Protein AF-A0A438MS25-F1 (afdb_monomer)

Mean predicted aligned error: 17.67 Å

Solvent-accessible surface area (backbone atoms only — not comparable to full-atom values): 11444 Å² total; per-residue (Å²): 138,84,83,83,81,81,79,81,79,78,78,78,74,76,81,73,52,75,63,57,57,32,47,54,51,19,57,70,23,56,41,84,92,21,56,39,96,62,55,22,66,62,30,55,76,69,74,46,88,30,16,41,34,76,92,82,34,80,43,31,18,64,31,46,62,70,71,50,81,54,79,54,67,78,54,72,64,58,56,49,50,51,51,50,51,51,50,52,51,50,54,53,50,52,52,52,53,52,49,52,56,50,52,53,49,55,50,52,55,50,52,55,51,49,53,54,49,52,53,51,50,52,54,48,50,54,52,50,52,53,50,52,54,51,51,43,55,74,69,46,67,64,82,72,60,64,97,81,67,83,79,78,70,78,62,89,80,70,73,77,85,76,74,79,76,77,78,80,82,68,67,68,74,78,71,66,83,70,90,87,82,83,86,131

Foldseek 3Di:
DDDDDDDDPDDPDPPDDPLVVLLVLLVVQPDPVQFQPDAFPVCVVVVHTWGDDPVRDQATSVCSNVVHDGPSRDDVVVVVVVVVVVVVVVVVVVVVVVVVVVVVVVVVVVVVVVVVVVVVVVVVVVVVVVVVVVVCVVVCVPVPDDPPDDPPDPDPPPPPPDDPPPPDPPCVVVPPPDDPDDDD

Sequence (184 aa):
MSAAVARYRKSSKSLKSQKERRDELAESISRPENIAMVACSECVAHGVVCYYDREQSVKCAECVRHQRSCDGTFSLEEFRKVGEQKKALQDKSRRKRKEIARLRRLLADAEEEDDKVQDSLSALEQRSNAMLHREMLALGVFDSLDASSPVALADPGFVCNGVVTTDSIDWGVVFDGNPESASG

Organism: Exophiala mesophila (NCBI:txid212818)

Radius of gyration: 45.86 Å; Cα contacts (8 Å, |Δi|>4): 93; chains: 1; bounding box: 125×85×93 Å

Secondary structure (DSSP, 8-state):
-----------------HHHHHHHHHHHH--GGGB-SS--HHHHHTT---B--TTT-SS-HHHHHHT--------HHHHHHHHHHHHHHHHHHHHHHHHHHHHHHHHHHHHHHHHHHHHHHHHHHHHHHHHHHHHHHHTTTTTT--TTS---PPPTT---TT--------THHHH---------

Structure (mmCIF, N/CA/C/O backbone):
data_AF-A0A438MS25-F1
#
_entry.id   AF-A0A438MS25-F1
#
loop_
_atom_site.group_PDB
_atom_site.id
_atom_site.type_symbol
_atom_site.label_atom_id
_atom_site.label_alt_id
_atom_site.label_comp_id
_atom_site.label_asym_id
_atom_site.label_entity_id
_atom_site.label_seq_id
_atom_site.pdbx_PDB_ins_code
_atom_site.Cartn_x
_atom_site.Cartn_y
_atom_site.Cartn_z
_atom_site.occupancy
_atom_site.B_iso_or_equiv
_atom_site.auth_seq_id
_atom_site.auth_comp_id
_atom_site.auth_asym_id
_atom_site.auth_atom_id
_atom_site.pdbx_PDB_model_num
ATOM 1 N N . MET A 1 1 ? -63.123 -46.050 39.401 1.00 42.91 1 MET A N 1
ATOM 2 C CA . MET A 1 1 ? -62.641 -44.897 38.612 1.00 42.91 1 MET A CA 1
ATOM 3 C C . MET A 1 1 ? -61.908 -43.955 39.560 1.00 42.91 1 MET A C 1
ATOM 5 O O . MET A 1 1 ? -62.552 -43.150 40.215 1.00 42.91 1 MET A O 1
ATOM 9 N N . SER A 1 2 ? -60.593 -44.125 39.717 1.00 42.09 2 SER A N 1
ATOM 10 C CA . SER A 1 2 ? -59.782 -43.313 40.638 1.00 42.09 2 SER A CA 1
ATOM 11 C C . SER A 1 2 ? -59.005 -42.269 39.848 1.00 42.09 2 SER A C 1
ATOM 13 O O . SER A 1 2 ? -58.148 -42.615 39.039 1.00 42.09 2 SER A O 1
ATOM 15 N N . ALA A 1 3 ? -59.329 -40.997 40.072 1.00 49.72 3 ALA A N 1
ATOM 16 C CA . ALA A 1 3 ? -58.623 -39.864 39.495 1.00 49.72 3 ALA A CA 1
ATOM 17 C C . ALA A 1 3 ? -57.309 -39.625 40.255 1.00 49.72 3 ALA A C 1
ATOM 19 O O . ALA A 1 3 ? -57.311 -39.349 41.456 1.00 49.72 3 ALA A O 1
ATOM 20 N N . ALA A 1 4 ? -56.182 -39.733 39.554 1.00 51.97 4 ALA A N 1
ATOM 21 C CA . ALA A 1 4 ? -54.872 -39.369 40.075 1.00 51.97 4 ALA A CA 1
ATOM 22 C C . ALA A 1 4 ? -54.697 -37.843 40.002 1.00 51.97 4 ALA A C 1
ATOM 24 O O . ALA A 1 4 ? -54.590 -37.264 38.923 1.00 51.97 4 ALA A O 1
ATOM 25 N N . VAL A 1 5 ? -54.668 -37.186 41.162 1.00 58.97 5 VAL A N 1
ATOM 26 C CA . VAL A 1 5 ? -54.381 -35.751 41.285 1.00 58.97 5 VAL A CA 1
ATOM 27 C C . VAL A 1 5 ? -52.866 -35.543 41.204 1.00 58.97 5 VAL A C 1
ATOM 29 O O . VAL A 1 5 ? -52.133 -35.814 42.158 1.00 58.97 5 VAL A O 1
ATOM 32 N N . ALA A 1 6 ? -52.389 -35.065 40.054 1.00 61.19 6 ALA A N 1
ATOM 33 C CA . ALA A 1 6 ? -50.994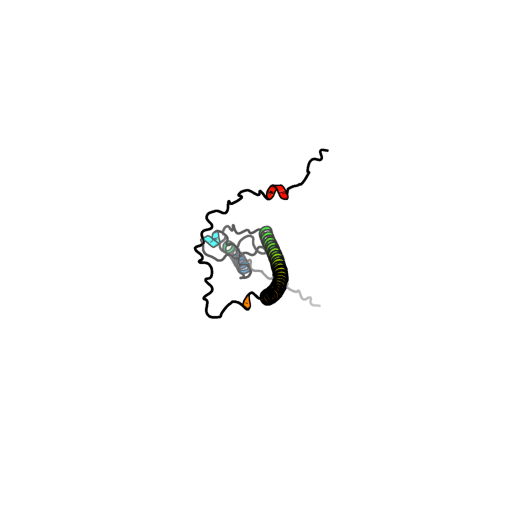 -34.695 39.842 1.00 61.19 6 ALA A CA 1
ATOM 34 C C . ALA A 1 6 ? -50.640 -33.440 40.661 1.00 61.19 6 ALA A C 1
ATOM 36 O O . ALA A 1 6 ? -51.111 -32.335 40.389 1.00 61.19 6 ALA A O 1
ATOM 37 N N . ARG A 1 7 ? -49.797 -33.602 41.687 1.00 59.97 7 ARG A N 1
ATOM 38 C CA . ARG A 1 7 ? -49.269 -32.488 42.487 1.00 59.97 7 ARG A CA 1
ATOM 39 C C . ARG A 1 7 ? -48.167 -31.773 41.705 1.00 59.97 7 ARG A C 1
ATOM 41 O O . ARG A 1 7 ? -47.066 -32.296 41.548 1.00 59.97 7 ARG A O 1
ATOM 48 N N . TYR A 1 8 ? -48.455 -30.557 41.253 1.00 57.88 8 TYR A N 1
ATOM 49 C CA . TYR A 1 8 ? -47.485 -29.669 40.617 1.00 57.88 8 TYR A CA 1
ATOM 50 C C . TYR A 1 8 ? -46.468 -29.172 41.663 1.00 57.88 8 TYR A C 1
ATOM 52 O O . TYR A 1 8 ? -46.780 -28.319 42.498 1.00 57.88 8 TYR A O 1
ATOM 60 N N . ARG A 1 9 ? -45.243 -29.719 41.658 1.00 56.59 9 ARG A N 1
ATOM 61 C CA . ARG A 1 9 ? -44.123 -29.211 42.472 1.00 56.59 9 ARG A CA 1
ATOM 62 C C . ARG A 1 9 ? -43.690 -27.852 41.915 1.00 56.59 9 ARG A C 1
ATOM 64 O O . ARG A 1 9 ? -42.977 -27.782 40.918 1.00 56.59 9 ARG A O 1
ATOM 71 N N . LYS A 1 10 ? -44.098 -26.762 42.573 1.00 56.88 10 LYS A N 1
ATOM 72 C CA . LYS A 1 10 ? -43.500 -25.435 42.360 1.00 56.88 10 LYS A CA 1
ATOM 73 C C . LYS A 1 10 ? -42.023 -25.505 42.756 1.00 56.88 10 LYS A C 1
ATOM 75 O O . LYS A 1 10 ? -41.698 -25.556 43.936 1.00 56.88 10 LYS A O 1
ATOM 80 N N . SER A 1 11 ? -41.144 -25.525 41.757 1.00 54.28 11 SER A N 1
ATOM 81 C CA . SER A 1 11 ? -39.702 -25.348 41.926 1.00 54.28 11 SER A CA 1
ATOM 82 C C . SER A 1 11 ? -39.441 -23.964 42.524 1.00 54.28 11 SER A C 1
ATOM 84 O O . SER A 1 11 ? -39.508 -22.956 41.819 1.00 54.28 11 SER A O 1
ATOM 86 N N . SER A 1 12 ? -39.159 -23.904 43.824 1.00 57.22 12 SER A N 1
ATOM 87 C CA . SER A 1 12 ? -38.705 -22.698 44.512 1.00 57.22 12 SER A CA 1
ATOM 88 C C . SER A 1 12 ? -37.305 -22.340 44.012 1.00 57.22 12 SER A C 1
ATOM 90 O O . SER A 1 12 ? -36.305 -22.851 44.514 1.00 57.22 12 SER A O 1
ATOM 92 N N . LYS A 1 13 ? -37.217 -21.489 42.985 1.00 63.78 13 LYS A N 1
ATOM 93 C CA . LYS A 1 13 ? -35.945 -20.857 42.626 1.00 63.78 13 LYS A CA 1
ATOM 94 C C . LYS A 1 13 ? -35.522 -20.003 43.822 1.00 63.78 13 LYS A C 1
ATOM 96 O O . LYS A 1 13 ? -36.203 -19.033 44.145 1.00 63.78 13 LYS A O 1
ATOM 101 N N . SER A 1 14 ? -34.445 -20.411 44.492 1.00 69.19 14 SER A N 1
ATOM 102 C CA . SER A 1 14 ? -33.772 -19.613 45.517 1.00 69.19 14 SER A CA 1
ATOM 103 C C . SER A 1 14 ? -33.535 -18.204 44.966 1.00 69.19 14 SER A C 1
ATOM 105 O O . SER A 1 14 ? -32.986 -18.049 43.870 1.00 69.19 14 SER A O 1
ATOM 107 N N . LEU A 1 15 ? -34.016 -17.184 45.678 1.00 80.88 15 LEU A N 1
ATOM 108 C CA . LEU A 1 15 ? -33.787 -15.790 45.316 1.00 80.88 15 LEU A CA 1
ATOM 109 C C . LEU A 1 15 ? -32.308 -15.485 45.559 1.00 80.88 15 LEU A C 1
ATOM 111 O O . LEU A 1 15 ? -31.909 -15.224 46.691 1.00 80.88 15 LEU A O 1
ATOM 115 N N . LYS A 1 16 ? -31.500 -15.539 44.494 1.00 85.62 16 LYS A N 1
ATOM 116 C CA . LYS A 1 16 ? -30.082 -15.166 44.548 1.00 85.62 16 LYS A CA 1
ATOM 117 C C . LYS A 1 16 ? -29.922 -13.776 45.156 1.00 85.62 16 LYS A C 1
ATOM 119 O O . LYS A 1 16 ? -30.659 -12.837 44.816 1.00 85.62 16 LYS A O 1
ATOM 124 N N . SER A 1 17 ? -28.920 -13.631 46.011 1.00 89.94 17 SER A N 1
ATOM 125 C CA . SER A 1 17 ? -28.554 -12.339 46.575 1.00 89.94 17 SER A CA 1
ATOM 126 C C . SER A 1 17 ? -28.133 -11.369 45.461 1.00 89.94 17 SER A C 1
ATOM 128 O O . SER A 1 17 ? -27.739 -11.751 44.356 1.00 89.94 17 SER A O 1
ATOM 130 N N . GLN A 1 18 ? -28.242 -10.064 45.711 1.00 89.38 18 GLN A N 1
ATOM 131 C CA . GLN A 1 18 ? -27.791 -9.054 44.745 1.00 89.38 18 GLN A CA 1
ATOM 132 C C . GLN A 1 18 ? -26.282 -9.153 44.466 1.00 89.38 18 GLN A C 1
ATOM 134 O O . GLN A 1 18 ? -25.847 -8.842 43.359 1.00 89.38 18 GLN A O 1
ATOM 139 N N . LYS A 1 19 ? -25.503 -9.605 45.457 1.00 90.94 19 LYS A N 1
ATOM 140 C CA . LYS A 1 19 ? -24.062 -9.827 45.333 1.00 90.94 19 LYS A CA 1
ATOM 141 C C . LYS A 1 19 ? -23.761 -10.966 44.356 1.00 90.94 19 LYS A C 1
ATOM 143 O O . LYS A 1 19 ? -23.054 -10.733 43.387 1.00 90.94 19 LYS A O 1
ATOM 148 N N . GLU A 1 20 ? -24.389 -12.128 44.538 1.00 91.25 20 GLU A N 1
ATOM 149 C CA . GLU A 1 20 ? -24.218 -13.282 43.637 1.00 91.25 20 GLU A CA 1
ATOM 150 C C . GLU A 1 20 ? -24.555 -12.932 42.185 1.00 91.25 20 GLU A C 1
ATOM 152 O O . GLU A 1 20 ? -23.804 -13.267 41.280 1.00 91.25 20 GLU A O 1
ATOM 157 N N . ARG A 1 21 ? -25.638 -12.179 41.949 1.00 89.50 21 ARG A N 1
ATOM 158 C CA . ARG A 1 21 ? -26.009 -11.748 40.588 1.00 89.50 21 ARG A CA 1
ATOM 159 C C . ARG A 1 21 ? -24.954 -10.863 39.919 1.00 89.50 21 ARG A C 1
ATOM 161 O O . ARG A 1 21 ? -24.810 -10.906 38.703 1.00 89.50 21 ARG A O 1
ATOM 168 N N . ARG A 1 22 ? -24.247 -10.036 40.690 1.00 90.69 22 ARG A N 1
ATOM 169 C CA . ARG A 1 22 ? -23.170 -9.175 40.176 1.00 90.69 22 ARG A CA 1
ATOM 170 C C . ARG A 1 22 ? -21.897 -9.951 39.914 1.00 90.69 22 ARG A C 1
ATOM 172 O O . ARG A 1 22 ? -21.249 -9.690 38.908 1.00 90.69 22 ARG A O 1
ATOM 179 N N . ASP A 1 23 ? -21.558 -10.867 40.810 1.00 92.00 23 ASP A N 1
ATOM 180 C CA . ASP A 1 23 ? -20.371 -11.700 40.660 1.00 92.00 23 ASP A CA 1
A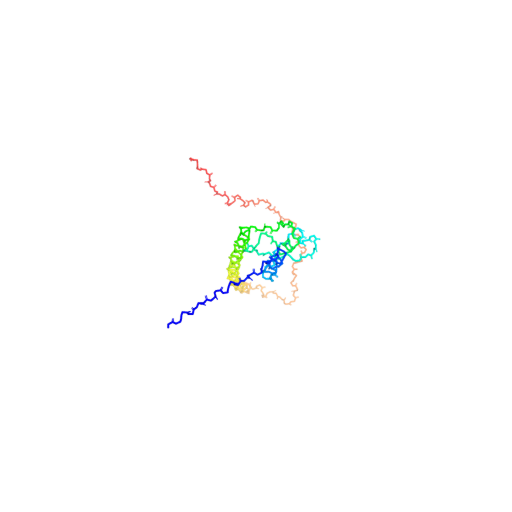TOM 181 C C . ASP A 1 23 ? -20.532 -12.605 39.427 1.00 92.00 23 ASP A C 1
ATOM 183 O O . ASP A 1 23 ? -19.641 -12.629 38.583 1.00 92.00 23 ASP A O 1
ATOM 187 N N . GLU A 1 24 ? -21.718 -13.199 39.233 1.00 92.50 24 GLU A N 1
ATOM 188 C CA . GLU A 1 24 ? -22.066 -13.961 38.022 1.00 92.50 24 GLU A CA 1
ATOM 189 C C . GLU A 1 24 ? -21.955 -13.117 36.744 1.00 92.50 24 GLU A C 1
ATOM 191 O O . GLU A 1 24 ? -21.378 -13.569 35.756 1.00 92.50 24 GLU A O 1
ATOM 196 N N . LEU A 1 25 ? -22.466 -11.879 36.759 1.00 90.62 25 LEU A N 1
ATOM 197 C CA . LEU A 1 25 ? -22.360 -10.963 35.619 1.00 90.62 25 LEU A CA 1
ATOM 198 C C . LEU A 1 25 ? -20.903 -10.566 35.335 1.00 90.62 25 LEU A C 1
ATOM 200 O O . LEU A 1 25 ? -20.474 -10.491 34.188 1.00 90.62 25 LEU A O 1
ATOM 204 N N . ALA A 1 26 ? -20.115 -10.287 36.368 1.00 91.56 26 ALA A N 1
ATOM 205 C CA . ALA A 1 26 ? -18.714 -9.945 36.177 1.00 91.56 26 ALA A CA 1
ATOM 206 C C . ALA A 1 26 ? -17.902 -11.132 35.648 1.00 91.56 26 ALA A C 1
ATOM 208 O O . ALA A 1 26 ? -16.999 -10.950 34.830 1.00 91.56 26 ALA A O 1
ATOM 209 N N . GLU A 1 27 ? -18.214 -12.344 36.099 1.00 92.50 27 GLU A N 1
ATOM 210 C CA . GLU A 1 27 ? -17.597 -13.576 35.618 1.00 92.50 27 GLU A CA 1
ATOM 211 C C . GLU A 1 27 ? -17.951 -13.846 34.151 1.00 92.50 27 GLU A C 1
ATOM 213 O O . GLU A 1 27 ? -17.060 -14.151 33.358 1.00 92.50 27 GLU A O 1
ATOM 218 N N . SER A 1 28 ? -19.204 -13.619 33.743 1.00 89.75 28 SER A N 1
ATOM 219 C CA . SER A 1 28 ? -19.608 -13.758 32.341 1.00 89.75 28 SER A CA 1
ATOM 220 C C . SER A 1 28 ? -18.963 -12.719 31.415 1.00 89.75 28 SER A C 1
ATOM 222 O O . SER A 1 28 ? -18.691 -13.042 30.257 1.00 89.75 28 SER A O 1
ATOM 224 N N . ILE A 1 29 ? -18.642 -11.523 31.927 1.00 88.06 29 ILE A N 1
ATOM 225 C CA . ILE A 1 29 ? -17.887 -10.492 31.195 1.00 88.06 29 ILE A CA 1
ATOM 226 C C . ILE A 1 29 ? -16.385 -10.821 31.133 1.00 88.06 29 ILE A C 1
ATOM 228 O O . ILE A 1 29 ? -15.750 -10.511 30.130 1.00 88.06 29 ILE A O 1
ATOM 232 N N . SER A 1 30 ? -15.802 -11.469 32.150 1.00 89.81 30 SER A N 1
ATOM 233 C CA . SER A 1 30 ? -14.340 -11.673 32.303 1.00 89.81 30 SER A CA 1
ATOM 234 C C . SER A 1 30 ? -13.721 -12.738 31.396 1.00 89.81 30 SER A C 1
ATOM 236 O O . SER A 1 30 ? -12.696 -13.337 31.720 1.00 89.81 30 SER A O 1
ATOM 238 N N . ARG A 1 31 ? -14.342 -12.998 30.249 1.00 87.19 31 ARG A N 1
ATOM 239 C CA . ARG A 1 31 ? -13.808 -13.921 29.254 1.00 87.19 31 ARG A CA 1
ATOM 240 C C . ARG A 1 31 ? -12.603 -13.283 28.550 1.00 87.19 31 ARG A C 1
ATOM 242 O O . ARG A 1 31 ? -12.636 -12.082 28.289 1.00 87.19 31 ARG A O 1
ATOM 249 N N . PRO A 1 32 ? -11.572 -14.059 28.172 1.00 82.19 32 PRO A N 1
ATOM 250 C CA . PRO A 1 32 ? -10.389 -13.536 27.476 1.00 82.19 32 PRO A CA 1
ATOM 251 C C . PRO A 1 32 ? -10.707 -12.797 26.168 1.00 82.19 32 PRO A C 1
ATOM 253 O O . PRO A 1 32 ? -9.991 -11.886 25.771 1.00 82.19 32 PRO A O 1
ATOM 256 N N . GLU A 1 33 ? -11.801 -13.170 25.507 1.00 81.12 33 GLU A N 1
ATOM 257 C CA . GLU A 1 33 ? -12.289 -12.546 24.271 1.00 81.12 33 GLU A CA 1
ATOM 258 C C . GLU A 1 33 ? -12.793 -11.108 24.486 1.00 81.12 33 GLU A C 1
ATOM 260 O O . GLU A 1 33 ? -12.803 -10.309 23.554 1.00 81.12 33 GLU A O 1
ATOM 265 N N . ASN A 1 34 ? -13.149 -10.765 25.727 1.00 79.69 34 ASN A N 1
ATOM 266 C CA . ASN A 1 34 ? -13.734 -9.486 26.119 1.00 79.69 34 ASN A CA 1
ATOM 267 C C . ASN A 1 34 ? -12.699 -8.525 26.726 1.00 79.69 34 ASN A C 1
ATOM 269 O O . ASN A 1 34 ? -13.070 -7.595 27.443 1.00 79.69 34 ASN A O 1
ATOM 273 N N . ILE A 1 35 ? -11.396 -8.740 26.515 1.00 81.12 35 ILE A N 1
ATOM 274 C CA . ILE A 1 35 ? -10.375 -7.792 26.985 1.00 81.12 35 ILE A CA 1
ATOM 275 C C . ILE A 1 35 ? -10.624 -6.437 26.315 1.00 81.12 35 ILE A C 1
ATOM 277 O O . ILE A 1 35 ? -10.644 -6.317 25.089 1.00 81.12 35 ILE A O 1
ATOM 281 N N . ALA A 1 36 ? -10.819 -5.400 27.128 1.00 79.06 36 ALA A N 1
ATOM 282 C CA . ALA A 1 36 ? -11.040 -4.056 26.630 1.00 79.06 36 ALA A CA 1
ATOM 283 C C . ALA A 1 36 ? -9.759 -3.530 25.968 1.00 79.06 36 ALA A C 1
ATOM 285 O O . ALA A 1 36 ? -8.674 -3.612 26.540 1.00 79.06 36 ALA A O 1
ATOM 286 N N . MET A 1 37 ? -9.890 -2.930 24.780 1.00 71.56 37 MET A N 1
ATOM 287 C CA . MET A 1 37 ? -8.753 -2.303 24.088 1.00 71.56 37 MET A CA 1
ATOM 288 C C . MET A 1 37 ? -8.159 -1.125 24.873 1.00 71.56 37 MET A C 1
ATOM 290 O O . MET A 1 37 ? -6.982 -0.815 24.718 1.00 71.56 37 MET A O 1
ATOM 294 N N . VAL A 1 38 ? -8.978 -0.464 25.697 1.00 79.38 38 VAL A N 1
ATOM 295 C CA . VAL A 1 38 ? -8.576 0.615 26.602 1.00 79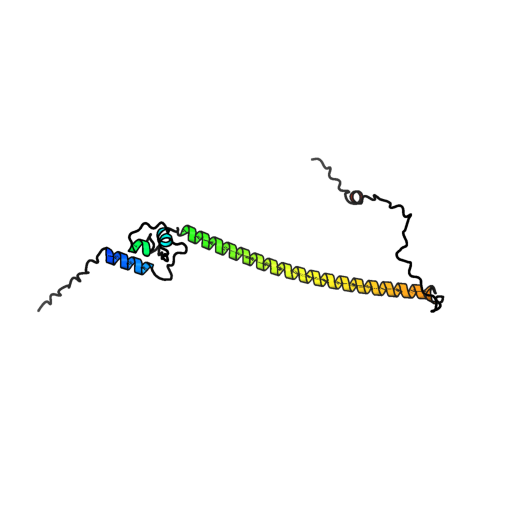.38 38 VAL A CA 1
ATOM 296 C C . VAL A 1 38 ? -9.204 0.339 27.962 1.00 79.38 38 VAL A C 1
ATOM 298 O O . VAL A 1 38 ? -10.413 0.119 28.067 1.00 79.38 38 VAL A O 1
ATOM 301 N N . ALA A 1 39 ? -8.379 0.319 29.005 1.00 85.31 39 ALA A N 1
ATOM 302 C CA . ALA A 1 39 ? -8.860 0.151 30.366 1.00 85.31 39 ALA A CA 1
ATOM 303 C C . ALA A 1 39 ? -9.567 1.425 30.851 1.00 85.31 39 ALA A C 1
ATOM 305 O O . ALA A 1 39 ? -9.140 2.534 30.539 1.00 85.31 39 ALA A O 1
ATOM 306 N N . CYS A 1 40 ? -10.649 1.265 31.617 1.00 90.69 40 CYS A N 1
ATOM 307 C CA . CYS A 1 40 ? -11.294 2.398 32.277 1.00 90.69 40 CYS A CA 1
ATOM 308 C C . CYS A 1 40 ? -10.345 3.011 33.321 1.00 90.69 40 CYS A C 1
ATOM 310 O O . CYS A 1 40 ? -9.459 2.313 33.827 1.00 90.69 40 CYS A O 1
ATOM 312 N N . SER A 1 41 ? -10.538 4.283 33.673 1.00 92.44 41 SER A N 1
ATOM 313 C CA . SER A 1 41 ? -9.633 5.012 34.574 1.00 92.44 41 SER A CA 1
ATOM 314 C C . SER A 1 41 ? -9.452 4.298 35.914 1.00 92.44 41 SER A C 1
ATOM 316 O O . SER A 1 41 ? -8.343 4.215 36.435 1.00 92.44 41 SER A O 1
ATOM 318 N N . GLU A 1 42 ? -10.520 3.688 36.432 1.00 93.88 42 GLU A N 1
ATOM 319 C CA . GLU A 1 42 ? -10.470 2.886 37.657 1.00 93.88 42 GLU A CA 1
ATOM 320 C C . GLU A 1 42 ? -9.597 1.636 37.513 1.00 93.88 42 GLU A C 1
ATOM 322 O O . GLU A 1 42 ? -8.792 1.343 38.396 1.00 93.88 42 GLU A O 1
ATOM 327 N N . CYS A 1 43 ? -9.721 0.900 36.406 1.00 92.81 43 CYS A N 1
ATOM 328 C CA . CYS A 1 43 ? -8.897 -0.286 36.169 1.00 92.81 43 CYS A CA 1
ATOM 329 C C . CYS A 1 43 ? -7.423 0.089 35.984 1.00 92.81 43 CYS A C 1
ATOM 331 O O . CYS A 1 43 ? -6.549 -0.592 36.518 1.00 92.81 43 CYS A O 1
ATOM 333 N N . VAL A 1 44 ? -7.148 1.203 35.296 1.00 93.25 44 VAL A N 1
ATOM 334 C CA . VAL A 1 44 ? -5.788 1.742 35.146 1.00 93.25 44 VAL A CA 1
ATOM 335 C C . VAL A 1 44 ? -5.200 2.112 36.506 1.00 93.25 44 VAL A C 1
ATOM 337 O O . VAL A 1 44 ? -4.094 1.683 36.823 1.00 93.25 44 VAL A O 1
ATOM 340 N N . ALA A 1 45 ? -5.948 2.846 37.335 1.00 94.06 45 ALA A N 1
ATOM 341 C CA . ALA A 1 45 ? -5.492 3.290 38.653 1.00 94.06 45 ALA A CA 1
ATOM 342 C C . ALA A 1 45 ? -5.140 2.124 39.593 1.00 94.06 45 ALA A C 1
ATOM 344 O O . ALA A 1 45 ? -4.254 2.253 40.434 1.00 94.06 45 ALA A O 1
ATOM 345 N N . HIS A 1 46 ? -5.811 0.982 39.436 1.00 93.31 46 HIS A N 1
ATOM 346 C CA . HIS A 1 46 ? -5.588 -0.211 40.254 1.00 93.31 46 HIS A CA 1
ATOM 347 C C . HIS A 1 46 ? -4.665 -1.243 39.589 1.00 93.31 46 HIS A C 1
ATOM 349 O O . HIS A 1 46 ? -4.412 -2.292 40.175 1.00 93.31 46 HIS A O 1
ATOM 355 N N . GLY A 1 47 ? -4.160 -0.964 38.381 1.00 92.31 47 GLY A N 1
ATOM 356 C CA . GLY A 1 47 ? -3.263 -1.863 37.653 1.00 92.31 47 GLY A CA 1
ATOM 357 C C . GLY A 1 47 ? -3.906 -3.194 37.249 1.00 92.31 47 GLY A C 1
ATOM 358 O O . GLY A 1 47 ? -3.213 -4.205 37.160 1.00 92.31 47 GLY A O 1
ATOM 359 N N . VAL A 1 48 ? -5.223 -3.216 37.029 1.00 92.44 48 VAL A N 1
ATOM 360 C CA . VAL A 1 48 ? -5.985 -4.431 36.698 1.00 92.44 48 VAL A CA 1
ATOM 361 C C . VAL A 1 48 ? -6.418 -4.443 35.235 1.00 92.44 48 VAL A C 1
ATOM 363 O O . VAL A 1 48 ? -6.703 -3.407 34.631 1.00 92.44 48 VAL A O 1
ATOM 366 N N . VAL A 1 49 ? -6.487 -5.641 34.650 1.00 89.25 49 VAL A N 1
ATOM 367 C CA . VAL A 1 49 ? -6.942 -5.824 33.266 1.00 89.25 49 VAL A CA 1
ATOM 368 C C . VAL A 1 49 ? -8.446 -5.575 33.188 1.00 89.25 49 VAL A C 1
ATOM 370 O O . VAL A 1 49 ? -9.239 -6.196 33.895 1.00 89.25 49 VAL A O 1
ATOM 373 N N . CYS A 1 50 ? -8.840 -4.665 32.304 1.00 90.81 50 CYS A N 1
ATOM 374 C CA . CYS A 1 50 ? -10.233 -4.301 32.097 1.00 90.81 50 CYS A CA 1
ATOM 375 C C . CYS A 1 50 ? -10.882 -5.263 31.091 1.00 90.81 50 CYS A C 1
ATOM 377 O O . CYS A 1 50 ? -10.442 -5.342 29.946 1.00 90.81 50 CYS A O 1
ATOM 379 N N . TYR A 1 51 ? -11.943 -5.959 31.500 1.00 89.88 51 TYR A N 1
ATOM 380 C CA . TYR A 1 51 ? -12.773 -6.779 30.609 1.00 89.88 51 TYR A CA 1
ATOM 381 C C . TYR A 1 51 ? -14.114 -6.094 30.381 1.00 89.88 51 TYR A C 1
ATOM 383 O O . TYR A 1 51 ? -14.776 -5.714 31.348 1.00 89.88 51 TYR A O 1
ATOM 391 N N . TYR A 1 52 ? -14.532 -5.938 29.131 1.00 87.06 52 TYR A N 1
ATOM 392 C CA . TYR A 1 52 ? -15.750 -5.231 28.764 1.00 87.06 52 TYR A CA 1
ATOM 393 C C . TYR A 1 52 ? -16.559 -6.014 27.732 1.00 87.06 52 TYR A C 1
ATOM 395 O O . TYR A 1 52 ? -16.065 -6.330 26.654 1.00 87.06 52 TYR A O 1
ATOM 403 N N . ASP A 1 53 ? -17.822 -6.273 28.065 1.00 83.25 53 ASP A N 1
ATOM 404 C CA . ASP A 1 53 ? -18.807 -6.886 27.180 1.00 83.25 53 ASP A CA 1
ATOM 405 C C . ASP A 1 53 ? -20.070 -6.023 27.183 1.00 83.25 53 ASP A C 1
ATOM 407 O O . ASP A 1 53 ? -20.798 -5.943 28.178 1.00 83.25 53 ASP A O 1
ATOM 411 N N . ARG A 1 54 ? -20.310 -5.363 26.049 1.00 74.25 54 ARG A N 1
ATOM 412 C CA . ARG A 1 54 ? -21.413 -4.419 25.868 1.00 74.25 54 ARG A CA 1
ATOM 413 C C . ARG A 1 54 ? -22.776 -5.104 25.787 1.00 74.25 54 ARG A C 1
ATOM 415 O O . ARG A 1 54 ? -23.779 -4.454 26.075 1.00 74.25 54 ARG A O 1
ATOM 422 N N . GLU A 1 55 ? -22.833 -6.373 25.387 1.00 81.06 55 GLU A N 1
ATOM 423 C CA . GLU A 1 55 ? -24.101 -7.109 25.327 1.00 81.06 55 GLU A CA 1
ATOM 424 C C . GLU A 1 55 ? -24.636 -7.379 26.735 1.00 81.06 55 GLU A C 1
ATOM 426 O O . GLU A 1 55 ? -25.847 -7.409 26.954 1.00 81.06 55 GLU A O 1
ATOM 431 N N . GLN A 1 56 ? -23.725 -7.513 27.702 1.00 80.94 56 GLN A N 1
ATOM 432 C CA . GLN A 1 56 ? -24.052 -7.869 29.077 1.00 80.94 56 GLN A CA 1
ATOM 433 C C . GLN A 1 56 ? -24.070 -6.669 30.032 1.00 80.94 56 GLN A C 1
ATOM 435 O O . GLN A 1 56 ? -24.828 -6.676 31.004 1.00 80.94 56 GLN A O 1
ATOM 440 N N . SER A 1 57 ? -23.241 -5.641 29.807 1.00 84.00 57 SER A N 1
ATOM 441 C CA . SER A 1 57 ? -23.089 -4.533 30.756 1.00 84.00 57 SER A CA 1
ATOM 442 C C . SER A 1 57 ? -22.545 -3.248 30.125 1.00 84.00 57 SER A C 1
ATOM 444 O O . SER A 1 57 ? -21.729 -3.246 29.211 1.00 84.00 57 SER A O 1
ATOM 446 N N . VAL A 1 58 ? -22.945 -2.108 30.693 1.00 84.69 58 VAL A N 1
ATOM 447 C CA . VAL A 1 58 ? -22.376 -0.785 30.366 1.00 84.69 58 VAL A CA 1
ATOM 448 C C . VAL A 1 58 ? -21.066 -0.522 31.128 1.00 84.69 58 VAL A C 1
ATOM 450 O O . VAL A 1 58 ? -20.347 0.423 30.823 1.00 84.69 58 VAL A O 1
ATOM 453 N N . LYS A 1 59 ? -20.740 -1.364 32.115 1.00 89.88 59 LYS A N 1
ATOM 454 C CA . LYS A 1 59 ? -19.527 -1.304 32.943 1.00 89.88 59 LYS A CA 1
ATOM 455 C C . LYS A 1 59 ? -18.634 -2.517 32.688 1.00 89.88 59 LYS A C 1
ATOM 457 O O . LYS A 1 59 ? -19.148 -3.608 32.448 1.00 89.88 59 LYS A O 1
ATOM 462 N N . CYS A 1 60 ? -17.321 -2.348 32.824 1.00 91.44 60 CYS A N 1
ATOM 463 C CA . CYS A 1 60 ? -16.378 -3.464 32.786 1.00 91.44 60 CYS A CA 1
ATOM 464 C C . CYS A 1 60 ? -16.587 -4.431 33.965 1.00 91.44 60 CYS A C 1
ATOM 466 O O . CYS A 1 60 ? -17.137 -4.042 35.000 1.00 91.44 60 CYS A O 1
ATOM 468 N N . ALA A 1 61 ? -16.128 -5.677 33.821 1.00 92.12 61 ALA A N 1
ATOM 469 C CA . ALA A 1 61 ? -16.286 -6.727 34.828 1.00 92.12 61 ALA A CA 1
ATOM 470 C C . ALA A 1 61 ? -15.840 -6.273 36.223 1.00 92.12 61 ALA A C 1
ATOM 472 O O . ALA A 1 61 ? -16.555 -6.464 37.204 1.00 92.12 61 ALA A O 1
ATOM 473 N N . GLU A 1 62 ? -14.688 -5.611 36.306 1.00 93.88 62 GLU A N 1
ATOM 474 C CA . GLU A 1 62 ? -14.108 -5.192 37.577 1.00 93.88 62 GLU A CA 1
ATOM 475 C C . GLU A 1 62 ? -14.933 -4.095 38.260 1.00 93.88 62 GLU A C 1
ATOM 477 O O . GLU A 1 62 ? -15.274 -4.191 39.443 1.00 93.88 62 GLU A O 1
ATOM 482 N N . CYS A 1 63 ? -15.369 -3.088 37.501 1.00 93.25 63 CYS A N 1
ATOM 483 C CA . CYS A 1 63 ? -16.262 -2.061 38.028 1.00 93.25 63 CYS A CA 1
ATOM 484 C C . CYS A 1 63 ? -17.634 -2.633 38.429 1.00 93.25 63 CYS A C 1
ATOM 486 O O . CYS A 1 63 ? -18.253 -2.103 39.355 1.00 93.25 63 CYS A O 1
ATOM 488 N N . VAL A 1 64 ? -18.110 -3.709 37.782 1.00 92.38 64 VAL A N 1
ATOM 489 C CA . VAL A 1 64 ? -19.327 -4.435 38.195 1.00 92.38 64 VAL A CA 1
ATOM 490 C C . VAL A 1 64 ? -19.118 -5.143 39.538 1.00 92.38 64 VAL A C 1
ATOM 492 O O . VAL A 1 64 ? -19.943 -4.949 40.436 1.00 92.38 64 VAL A O 1
ATOM 495 N N . ARG A 1 65 ? -18.016 -5.891 39.721 1.00 92.88 65 ARG A N 1
ATOM 496 C CA . ARG A 1 65 ? -17.705 -6.581 40.996 1.00 92.88 65 ARG A CA 1
ATOM 497 C C . ARG A 1 65 ? -17.649 -5.608 42.163 1.00 92.88 65 ARG A C 1
ATOM 499 O O . ARG A 1 65 ? -18.284 -5.815 43.199 1.00 92.88 65 ARG A O 1
ATOM 506 N N . HIS A 1 66 ? -16.916 -4.516 41.969 1.00 93.06 66 HIS A N 1
ATOM 507 C CA . HIS A 1 66 ? -16.594 -3.569 43.031 1.00 93.06 66 HIS A CA 1
ATOM 508 C C . HIS A 1 66 ? -17.580 -2.405 43.152 1.00 93.06 66 HIS A C 1
ATOM 510 O O . HIS A 1 66 ? -17.385 -1.541 44.001 1.00 93.06 66 HIS A O 1
ATOM 516 N N . GLN A 1 67 ? -18.650 -2.388 42.347 1.00 91.44 67 GLN A N 1
ATOM 517 C CA . GLN A 1 67 ? -19.666 -1.326 42.329 1.00 91.44 67 GLN A CA 1
ATOM 518 C C . GLN A 1 67 ? -19.100 0.080 42.086 1.00 91.44 67 GLN A C 1
ATOM 520 O O . GLN A 1 67 ? -19.586 1.063 42.642 1.00 91.44 67 GLN A O 1
ATOM 525 N N . ARG A 1 68 ? -18.088 0.194 41.230 1.00 91.19 68 ARG A N 1
ATOM 526 C CA . ARG A 1 68 ? -17.448 1.480 40.932 1.00 91.19 68 ARG A CA 1
ATOM 527 C C . ARG A 1 68 ? -18.115 2.181 39.752 1.00 91.19 68 ARG A C 1
ATOM 529 O O . ARG A 1 68 ? -18.917 1.591 39.007 1.00 91.19 68 ARG A O 1
ATOM 536 N N . SER A 1 69 ? -17.803 3.462 39.581 1.00 90.06 69 SER A N 1
ATOM 537 C CA . SER A 1 69 ? -18.000 4.146 38.305 1.00 90.06 69 SER A CA 1
ATOM 538 C C . SER A 1 69 ? -17.113 3.497 37.243 1.00 90.06 69 SER A C 1
ATOM 540 O O . SER A 1 69 ? -16.028 3.002 37.534 1.00 90.06 69 SER A O 1
ATOM 542 N N . CYS A 1 70 ? -17.608 3.438 36.013 1.00 90.94 70 CYS A N 1
ATOM 543 C CA . CYS A 1 70 ? -16.847 2.951 34.873 1.00 90.94 70 CYS A CA 1
ATOM 544 C C . CYS A 1 70 ? -17.019 3.973 33.761 1.00 90.94 70 CYS A C 1
ATOM 546 O O . CYS A 1 70 ? -18.115 4.115 33.227 1.00 90.94 70 CYS A O 1
ATOM 548 N N . ASP A 1 71 ? -15.947 4.684 33.451 1.00 88.50 71 ASP A N 1
ATOM 549 C CA . ASP A 1 71 ? -15.837 5.638 32.347 1.00 88.50 71 ASP A CA 1
ATOM 550 C C . ASP A 1 71 ? -15.446 4.960 31.023 1.00 88.50 71 ASP A C 1
ATOM 552 O O . ASP A 1 71 ? -15.413 5.598 29.978 1.00 88.50 71 ASP A O 1
ATOM 556 N N . GLY A 1 72 ? -15.193 3.647 31.048 1.00 70.81 72 GLY A N 1
ATOM 557 C CA . GLY A 1 72 ? -14.826 2.831 29.887 1.00 70.81 72 GLY A CA 1
ATOM 558 C C . GLY A 1 72 ? -15.962 2.582 28.889 1.00 70.81 72 GLY A C 1
ATOM 559 O O . GLY A 1 72 ? -16.131 1.454 28.432 1.00 70.81 72 GLY A O 1
ATOM 560 N N . THR A 1 73 ? -16.772 3.588 28.564 1.00 64.38 73 THR A N 1
ATOM 561 C CA . THR A 1 73 ? -17.786 3.479 27.514 1.00 64.38 73 THR A CA 1
ATOM 562 C C . THR A 1 73 ? -17.152 3.796 26.168 1.00 64.38 73 THR A C 1
ATOM 564 O O . THR A 1 73 ? -17.050 4.958 25.788 1.00 64.38 73 THR A O 1
ATOM 567 N N . PHE A 1 74 ? -16.746 2.767 25.428 1.00 66.75 74 PHE A N 1
ATOM 568 C CA . PHE A 1 74 ? -16.452 2.927 24.006 1.00 66.75 74 PHE A CA 1
ATOM 569 C C . PHE A 1 74 ? -17.755 2.826 23.212 1.00 66.75 74 PHE A C 1
ATOM 571 O O . PHE A 1 74 ? -18.540 1.878 23.371 1.00 66.75 74 PHE A O 1
ATOM 578 N N . SER A 1 75 ? -18.018 3.799 22.343 1.00 64.31 75 SER A N 1
ATOM 579 C CA . SER A 1 75 ? -19.164 3.695 21.449 1.00 64.31 75 SER A CA 1
ATOM 580 C C . SER A 1 75 ? -18.869 2.657 20.352 1.00 64.31 75 SER A C 1
ATOM 582 O O . SER A 1 75 ? -17.766 2.578 19.811 1.00 64.31 75 SER A O 1
ATOM 584 N N . LEU A 1 76 ? -19.862 1.836 19.985 1.00 68.69 76 LEU A N 1
ATOM 585 C CA . LEU A 1 76 ? -19.762 0.921 18.837 1.00 68.69 76 LEU A CA 1
ATOM 586 C C . LEU A 1 76 ? -19.455 1.687 17.545 1.00 68.69 76 LEU A C 1
ATOM 588 O O . LEU A 1 76 ? -18.860 1.137 16.623 1.00 68.69 76 LEU A O 1
ATOM 592 N N . GLU A 1 77 ? -19.856 2.954 17.483 1.00 72.62 77 GLU A N 1
ATOM 593 C CA . GLU A 1 77 ? -19.573 3.848 16.369 1.00 72.62 77 GLU A CA 1
ATOM 594 C C . GLU A 1 77 ? -18.081 4.160 16.248 1.00 72.62 77 GLU A C 1
ATOM 596 O O . GLU A 1 77 ? -17.549 4.102 15.144 1.00 72.62 77 GLU A O 1
ATOM 601 N N . GLU A 1 78 ? -17.377 4.423 17.351 1.00 70.56 78 GLU A N 1
ATOM 602 C CA . GLU A 1 78 ? -15.922 4.623 17.329 1.00 70.56 78 GLU A CA 1
ATOM 603 C C . GLU A 1 78 ? -15.186 3.351 16.909 1.00 70.56 78 GLU A C 1
ATOM 605 O O . GLU A 1 78 ? -14.278 3.415 16.082 1.00 70.56 78 GLU A O 1
ATOM 610 N N . PHE A 1 79 ? -15.617 2.181 17.390 1.00 76.62 79 PHE A N 1
ATOM 611 C CA . PHE A 1 79 ? -15.027 0.910 16.961 1.00 76.62 79 PHE A CA 1
ATOM 612 C C . PHE A 1 79 ? -15.231 0.660 15.460 1.00 76.62 79 PHE A C 1
ATOM 614 O O . PHE A 1 79 ? -14.294 0.283 14.752 1.00 76.62 79 PHE A O 1
ATOM 621 N N . ARG A 1 80 ? -16.441 0.926 14.947 1.00 79.38 80 ARG A N 1
ATOM 622 C CA . ARG A 1 80 ? -16.738 0.848 13.508 1.00 79.38 80 ARG A CA 1
ATOM 623 C C . ARG A 1 80 ? -15.873 1.818 12.708 1.00 79.38 80 ARG A C 1
ATOM 625 O O . ARG A 1 80 ? -15.251 1.385 11.742 1.00 79.38 80 ARG A O 1
ATOM 632 N N . LYS A 1 81 ? -15.746 3.075 13.149 1.00 79.50 81 LYS A N 1
ATOM 633 C CA . LYS A 1 81 ? -14.882 4.083 12.510 1.00 79.50 81 LYS A CA 1
ATOM 634 C C . LYS A 1 81 ? -13.424 3.628 12.453 1.00 79.50 81 LYS A C 1
ATOM 636 O O . LYS A 1 81 ? -12.799 3.742 11.403 1.00 79.50 81 LYS A O 1
ATOM 641 N N . VAL A 1 82 ? -12.884 3.060 13.534 1.00 80.75 82 VAL A N 1
ATOM 642 C CA . VAL A 1 82 ? -11.512 2.518 13.548 1.00 80.75 82 VAL A CA 1
ATOM 643 C C . VAL A 1 82 ? -11.375 1.333 12.584 1.00 80.75 82 VAL A C 1
ATOM 645 O O . VAL A 1 82 ? -10.394 1.248 11.842 1.00 80.75 82 VAL A O 1
ATOM 648 N N . GLY A 1 83 ? -12.368 0.440 12.532 1.00 85.62 83 GLY A N 1
ATOM 649 C CA . GLY A 1 83 ? -12.407 -0.666 11.572 1.00 85.62 83 GLY A CA 1
ATOM 650 C C . GLY A 1 83 ? -12.427 -0.195 10.112 1.00 85.62 83 GLY A C 1
ATOM 651 O O . GLY A 1 83 ? -11.668 -0.701 9.281 1.00 85.62 83 GLY A O 1
ATOM 652 N N . GLU A 1 84 ? -13.240 0.815 9.805 1.00 93.56 84 GLU A N 1
ATOM 653 C CA . GLU A 1 84 ? -13.325 1.443 8.483 1.00 93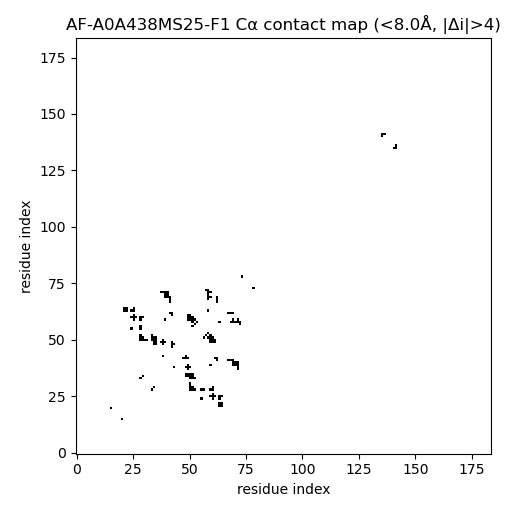.56 84 GLU A CA 1
ATOM 654 C C . GLU A 1 84 ? -12.020 2.146 8.100 1.00 93.56 84 GLU A C 1
ATOM 656 O O . GLU A 1 84 ? -11.510 1.934 6.998 1.00 93.56 84 GLU A O 1
ATOM 661 N N . GLN A 1 85 ? -11.422 2.910 9.020 1.00 89.9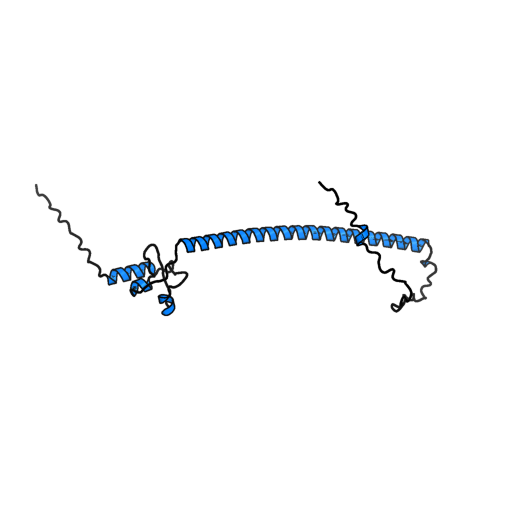4 85 GLN A N 1
ATOM 662 C CA . GLN A 1 85 ? -10.121 3.552 8.818 1.00 89.94 85 GLN A CA 1
ATOM 663 C C . GLN A 1 85 ? -9.022 2.521 8.543 1.00 89.94 85 GLN A C 1
ATOM 665 O O . GLN A 1 85 ? -8.248 2.678 7.596 1.00 89.94 85 GLN A O 1
ATOM 670 N N . LYS A 1 86 ? -8.978 1.428 9.317 1.00 91.31 86 LYS A N 1
ATOM 671 C CA . LYS A 1 86 ? -8.032 0.326 9.100 1.00 91.31 86 LYS A CA 1
ATOM 672 C C . LYS A 1 86 ? -8.203 -0.283 7.710 1.00 91.31 86 LYS A C 1
ATOM 674 O O . LYS A 1 86 ? -7.211 -0.456 7.000 1.00 91.31 86 LYS A O 1
ATOM 679 N N . LYS A 1 87 ? -9.441 -0.574 7.299 1.00 96.00 87 LYS A N 1
ATOM 680 C CA . LYS A 1 87 ? -9.743 -1.122 5.969 1.00 96.00 87 LYS A CA 1
ATOM 681 C C . LYS A 1 87 ? -9.321 -0.159 4.855 1.00 96.00 87 LYS A C 1
ATOM 683 O O . LYS A 1 87 ? -8.625 -0.566 3.928 1.00 96.00 87 LYS A O 1
ATOM 688 N N . ALA A 1 88 ? -9.650 1.126 4.983 1.00 96.44 88 ALA A N 1
ATOM 689 C CA . ALA A 1 88 ? -9.268 2.154 4.018 1.00 96.44 88 ALA A CA 1
ATOM 690 C C . ALA A 1 88 ? -7.740 2.275 3.873 1.00 96.44 88 ALA A C 1
ATOM 692 O O . ALA A 1 88 ? -7.217 2.363 2.758 1.00 96.44 88 ALA A O 1
ATOM 693 N N . LEU A 1 89 ? -7.002 2.225 4.987 1.00 94.94 89 LEU A N 1
ATOM 694 C CA . LEU A 1 89 ? -5.538 2.237 4.977 1.00 94.94 89 LEU A CA 1
ATOM 695 C C . LEU A 1 89 ? -4.949 0.967 4.349 1.00 94.94 89 LEU A C 1
ATOM 697 O O . LEU A 1 89 ? -3.987 1.059 3.583 1.00 94.94 89 LEU A O 1
ATOM 701 N N . GLN A 1 90 ? -5.531 -0.205 4.612 1.00 97.19 90 GLN A N 1
ATOM 702 C CA . GLN A 1 90 ? -5.122 -1.457 3.968 1.00 97.19 90 GLN A CA 1
ATOM 703 C C . GLN A 1 90 ? -5.328 -1.408 2.449 1.00 97.19 90 GLN A C 1
ATOM 705 O O . GLN A 1 90 ? -4.413 -1.753 1.695 1.00 97.19 90 GLN A O 1
ATOM 710 N N . ASP A 1 91 ? -6.472 -0.908 1.986 1.00 98.19 91 ASP A N 1
ATOM 711 C CA . ASP A 1 91 ? -6.751 -0.746 0.558 1.00 98.19 91 ASP A CA 1
ATOM 712 C C . ASP A 1 91 ? -5.795 0.258 -0.097 1.00 98.19 91 ASP A C 1
ATOM 714 O O . ASP A 1 91 ? -5.249 -0.010 -1.174 1.00 98.19 91 ASP A O 1
ATOM 718 N N . LYS A 1 92 ? -5.517 1.387 0.569 1.00 97.44 92 LYS A N 1
ATOM 719 C CA . LYS A 1 92 ? -4.527 2.377 0.115 1.00 97.44 92 LYS A CA 1
ATOM 720 C C . LYS A 1 92 ? -3.132 1.757 0.004 1.00 97.44 92 LYS A C 1
ATOM 722 O O . LYS A 1 92 ? -2.465 1.942 -1.015 1.00 97.44 92 LYS A O 1
ATOM 727 N N . SER A 1 93 ? -2.716 0.977 1.003 1.00 97.19 93 SER A N 1
ATOM 728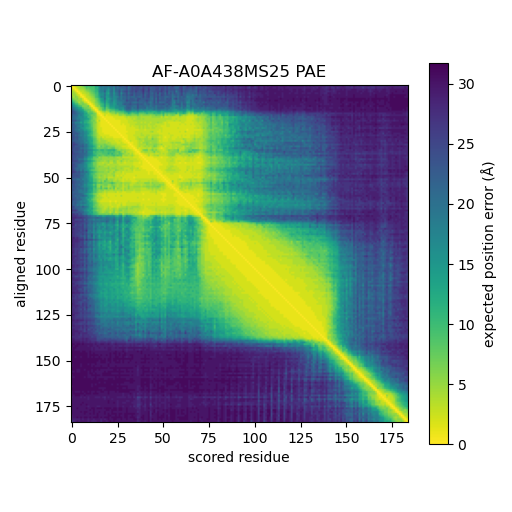 C CA . SER A 1 93 ? -1.438 0.254 1.001 1.00 97.19 93 SER A CA 1
ATOM 729 C C . SER A 1 93 ? -1.356 -0.737 -0.162 1.00 97.19 93 SER A C 1
ATOM 731 O O . SER A 1 93 ? -0.383 -0.736 -0.919 1.00 97.19 93 SER A O 1
ATOM 733 N N . ARG A 1 94 ? -2.416 -1.521 -0.397 1.00 98.31 94 ARG A N 1
ATOM 734 C CA . ARG A 1 94 ? -2.484 -2.469 -1.517 1.00 98.31 94 ARG A CA 1
ATOM 735 C C . ARG A 1 94 ? -2.378 -1.770 -2.873 1.00 98.31 94 ARG A C 1
ATOM 737 O O . ARG A 1 94 ? -1.651 -2.252 -3.740 1.00 98.31 94 ARG A O 1
ATOM 744 N N . ARG A 1 95 ? -3.065 -0.638 -3.065 1.00 98.25 95 ARG A N 1
ATOM 745 C CA . ARG A 1 95 ? -2.965 0.165 -4.299 1.00 98.25 95 ARG A CA 1
ATOM 746 C C . ARG A 1 95 ? -1.543 0.678 -4.516 1.00 98.25 95 ARG A C 1
ATOM 748 O O . ARG A 1 95 ? -1.008 0.516 -5.606 1.00 98.25 95 ARG A O 1
ATOM 755 N N . LYS A 1 96 ? -0.902 1.215 -3.473 1.00 98.31 96 LYS A N 1
ATOM 756 C CA . LYS A 1 96 ? 0.488 1.690 -3.555 1.00 98.31 96 LYS A CA 1
ATOM 757 C C . LYS A 1 96 ? 1.474 0.566 -3.875 1.00 98.31 96 LYS A C 1
ATOM 759 O O . LYS A 1 96 ? 2.340 0.762 -4.716 1.00 98.31 96 LYS A O 1
ATOM 764 N N . ARG A 1 97 ? 1.306 -0.629 -3.299 1.00 98.12 97 ARG A N 1
ATOM 765 C CA . ARG A 1 97 ? 2.137 -1.800 -3.644 1.00 98.12 97 ARG A CA 1
ATOM 766 C C . ARG A 1 97 ? 2.002 -2.209 -5.112 1.00 98.12 97 ARG A C 1
ATOM 768 O O . ARG A 1 97 ? 3.006 -2.534 -5.736 1.00 98.12 97 ARG A O 1
ATOM 775 N N . LYS A 1 98 ? 0.786 -2.172 -5.670 1.00 98.38 98 LYS A N 1
ATOM 776 C CA . LYS A 1 98 ? 0.569 -2.431 -7.103 1.00 98.38 98 LYS A CA 1
ATOM 777 C C . LYS A 1 98 ? 1.267 -1.393 -7.979 1.00 98.38 98 LYS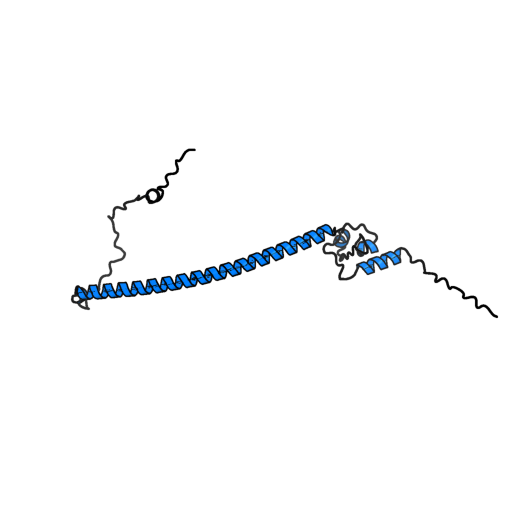 A C 1
ATOM 779 O O . LYS A 1 98 ? 1.898 -1.771 -8.956 1.00 98.38 98 LYS A O 1
ATOM 784 N N . GLU A 1 99 ? 1.191 -0.119 -7.603 1.00 98.50 99 GLU A N 1
ATOM 785 C CA . GLU A 1 99 ? 1.852 0.947 -8.357 1.00 98.50 99 GLU A CA 1
ATOM 786 C C . GLU A 1 99 ? 3.377 0.821 -8.315 1.00 98.50 99 GLU A C 1
ATOM 788 O O . GLU A 1 99 ? 4.024 0.922 -9.348 1.00 98.50 99 GLU A O 1
ATOM 793 N N . ILE A 1 100 ? 3.953 0.486 -7.156 1.00 98.44 100 ILE A N 1
ATOM 794 C CA . ILE A 1 100 ? 5.392 0.199 -7.041 1.00 98.44 100 ILE A CA 1
ATOM 795 C C . ILE A 1 100 ? 5.794 -0.952 -7.972 1.00 98.44 100 ILE A C 1
ATOM 797 O O . ILE A 1 100 ? 6.809 -0.864 -8.654 1.00 98.44 100 ILE A O 1
ATOM 801 N N . ALA A 1 101 ? 5.003 -2.026 -8.027 1.00 98.44 101 ALA A N 1
ATOM 802 C CA . ALA A 1 101 ? 5.282 -3.142 -8.926 1.00 98.44 101 ALA A CA 1
ATOM 803 C C . ALA A 1 101 ? 5.193 -2.740 -10.408 1.00 98.44 101 ALA A C 1
ATOM 805 O O . ALA A 1 101 ? 5.986 -3.226 -11.208 1.00 98.44 101 ALA A O 1
ATOM 806 N N . ARG A 1 102 ? 4.262 -1.847 -10.772 1.00 98.56 102 ARG A N 1
ATOM 807 C CA . ARG A 1 102 ? 4.150 -1.296 -12.131 1.00 98.56 102 ARG A CA 1
ATOM 808 C C . ARG A 1 102 ? 5.377 -0.462 -12.494 1.00 98.56 102 ARG A C 1
ATOM 810 O O . ARG A 1 102 ? 5.978 -0.707 -13.530 1.00 98.56 102 ARG A O 1
ATOM 817 N N . LEU A 1 103 ? 5.764 0.471 -11.624 1.00 98.44 103 LEU A N 1
ATOM 818 C CA . LEU A 1 103 ? 6.917 1.348 -11.845 1.00 98.44 103 LEU A CA 1
ATOM 819 C C . LEU A 1 103 ? 8.226 0.564 -11.965 1.00 98.44 103 LEU A C 1
ATOM 821 O O . LEU A 1 103 ? 9.047 0.896 -12.803 1.00 98.44 103 LEU A O 1
ATOM 825 N N . ARG A 1 104 ? 8.399 -0.512 -11.190 1.00 98.56 104 ARG A N 1
ATOM 826 C CA . ARG A 1 104 ? 9.578 -1.386 -11.310 1.00 98.56 104 ARG A CA 1
ATOM 827 C C . ARG A 1 104 ? 9.692 -2.078 -12.665 1.00 98.56 104 ARG A C 1
ATOM 829 O O . ARG A 1 104 ? 10.803 -2.294 -13.116 1.00 98.56 104 ARG A O 1
ATOM 836 N N . ARG A 1 105 ? 8.567 -2.437 -13.292 1.00 98.44 105 ARG A N 1
ATOM 837 C CA . ARG A 1 105 ? 8.586 -3.013 -14.646 1.00 98.44 105 ARG A CA 1
ATOM 838 C C . ARG A 1 105 ? 8.996 -1.967 -15.669 1.00 98.44 105 ARG A C 1
ATOM 840 O O . ARG A 1 105 ? 9.910 -2.216 -16.426 1.00 98.44 105 ARG A O 1
ATOM 847 N N . LEU A 1 106 ? 8.390 -0.781 -15.595 1.00 98.56 106 LEU A N 1
ATOM 848 C CA . LEU A 1 106 ? 8.744 0.327 -16.483 1.00 98.56 106 LEU A CA 1
ATOM 849 C C . LEU A 1 106 ? 10.216 0.730 -16.356 1.00 98.56 106 LEU A C 1
ATOM 851 O O . LEU A 1 106 ? 10.830 1.074 -17.354 1.00 98.56 106 LEU A O 1
ATOM 855 N N . LEU A 1 107 ? 10.772 0.687 -15.141 1.00 98.69 107 LEU A N 1
ATOM 856 C CA . LEU A 1 107 ? 12.195 0.933 -14.931 1.00 98.69 107 LEU A CA 1
ATOM 857 C C . LEU A 1 107 ? 13.052 -0.134 -15.621 1.00 98.69 107 LEU A C 1
ATOM 859 O O . LEU A 1 107 ? 13.967 0.229 -16.340 1.00 98.69 107 LEU A O 1
ATOM 863 N N . ALA A 1 108 ? 12.722 -1.417 -15.451 1.00 98.56 108 ALA A N 1
ATOM 864 C CA . ALA A 1 108 ? 13.454 -2.505 -16.098 1.00 98.56 108 ALA A CA 1
ATOM 865 C C . ALA A 1 108 ? 13.375 -2.433 -17.635 1.00 98.56 108 ALA A C 1
ATOM 867 O O . ALA A 1 108 ? 14.379 -2.645 -18.304 1.00 98.56 108 ALA A O 1
ATOM 868 N N . ASP A 1 109 ? 12.206 -2.095 -18.188 1.00 98.56 109 ASP A N 1
ATOM 869 C CA . ASP A 1 109 ? 12.030 -1.920 -19.634 1.00 98.56 109 ASP A CA 1
ATOM 870 C C . ASP A 1 109 ? 12.901 -0.755 -20.153 1.00 98.56 109 ASP A C 1
ATOM 872 O O . ASP A 1 109 ? 13.560 -0.878 -21.182 1.00 98.56 109 ASP A O 1
ATOM 876 N N . ALA A 1 110 ? 12.947 0.363 -19.416 1.00 98.56 110 ALA A N 1
ATOM 877 C CA . ALA A 1 110 ? 13.777 1.516 -19.765 1.00 98.56 110 ALA A CA 1
ATOM 878 C C . ALA A 1 110 ? 15.284 1.227 -19.637 1.00 98.56 110 ALA A C 1
ATOM 880 O O . ALA A 1 110 ? 16.059 1.695 -20.465 1.00 98.56 110 ALA A O 1
ATOM 881 N N . GLU A 1 111 ? 15.699 0.455 -18.629 1.00 98.69 111 GLU A N 1
ATOM 882 C CA . GLU A 1 111 ? 17.086 -0.011 -18.476 1.00 98.69 111 GLU A CA 1
ATOM 883 C C . GLU A 1 111 ? 17.499 -0.905 -19.660 1.00 98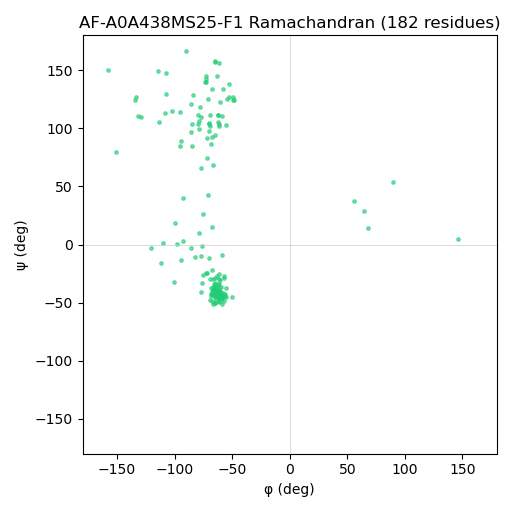.69 111 GLU A C 1
ATOM 885 O O . GLU A 1 111 ? 18.566 -0.707 -20.231 1.00 98.69 111 GLU A O 1
ATOM 890 N N . GLU A 1 112 ? 16.628 -1.816 -20.110 1.00 98.75 112 GLU A N 1
ATOM 891 C CA . GLU A 1 112 ? 16.893 -2.653 -21.292 1.00 98.75 112 GLU A CA 1
ATOM 892 C C . GLU A 1 112 ? 17.017 -1.822 -22.585 1.00 98.75 112 GLU A C 1
ATOM 894 O O . GLU A 1 112 ? 17.801 -2.148 -23.481 1.00 98.75 112 GLU A O 1
ATOM 899 N N . GLU A 1 113 ? 16.222 -0.759 -22.723 1.00 98.62 113 GLU A N 1
ATOM 900 C CA . GLU A 1 113 ? 16.341 0.172 -23.847 1.00 98.62 113 GLU A CA 1
ATOM 901 C C . GLU A 1 113 ? 17.652 0.966 -23.802 1.00 98.62 113 GLU A C 1
ATOM 903 O O . GLU A 1 113 ? 18.290 1.116 -24.848 1.00 98.62 113 GLU A O 1
ATOM 908 N N . ASP A 1 114 ? 18.081 1.424 -22.623 1.00 98.56 114 ASP A N 1
ATOM 909 C CA . ASP A 1 114 ? 19.361 2.121 -22.451 1.00 98.56 114 ASP A CA 1
ATOM 910 C C . ASP A 1 114 ? 20.540 1.219 -22.837 1.00 98.56 114 ASP A C 1
ATOM 912 O O . ASP A 1 114 ? 21.373 1.622 -23.651 1.00 98.56 114 ASP A O 1
ATOM 916 N N . ASP A 1 115 ? 20.549 -0.035 -22.376 1.00 98.69 115 ASP A N 1
ATOM 917 C CA . ASP A 1 115 ? 21.580 -1.021 -22.725 1.00 98.69 115 ASP A CA 1
ATOM 918 C C . ASP A 1 115 ? 21.699 -1.201 -24.253 1.00 98.69 115 ASP A C 1
ATOM 920 O O . ASP A 1 115 ? 22.794 -1.159 -24.821 1.00 98.69 115 ASP A O 1
ATOM 924 N N . LYS A 1 116 ? 20.569 -1.308 -24.969 1.00 98.69 116 LYS A N 1
ATOM 925 C CA . LYS A 1 116 ? 20.557 -1.418 -26.445 1.00 98.69 116 LYS A CA 1
ATOM 926 C C . LYS A 1 116 ? 21.118 -0.177 -27.134 1.00 98.69 116 LYS A C 1
ATOM 928 O O . LYS A 1 116 ? 21.763 -0.278 -28.188 1.00 98.69 116 LYS A O 1
ATOM 933 N N . VAL A 1 117 ? 20.833 1.004 -26.590 1.00 98.56 117 VAL A N 1
ATOM 934 C CA . VAL A 1 117 ? 21.365 2.266 -27.110 1.00 98.56 117 VAL A CA 1
ATOM 935 C C . VAL A 1 117 ? 22.872 2.338 -26.866 1.00 98.56 117 VAL A C 1
ATOM 937 O O . VAL A 1 117 ? 23.606 2.684 -27.793 1.00 98.56 117 VAL A O 1
ATOM 940 N N . GLN A 1 118 ? 23.352 1.943 -25.685 1.00 98.56 118 GLN A N 1
ATOM 941 C CA . GLN A 1 118 ? 24.782 1.891 -25.367 1.00 98.56 118 GLN A CA 1
ATOM 942 C C . GLN A 1 118 ? 25.550 0.914 -26.269 1.00 98.56 118 GLN A C 1
ATOM 944 O O . GLN A 1 118 ? 26.619 1.258 -26.787 1.00 98.56 118 GLN A O 1
ATOM 949 N N . ASP A 1 119 ? 24.987 -0.266 -26.538 1.00 98.62 119 ASP A N 1
ATOM 950 C CA . ASP A 1 119 ? 25.558 -1.232 -27.485 1.00 98.62 119 ASP A CA 1
ATOM 951 C C . ASP A 1 119 ? 25.668 -0.637 -28.896 1.00 98.62 119 ASP A C 1
ATOM 953 O O . ASP A 1 119 ? 26.688 -0.770 -29.583 1.00 98.62 119 ASP A O 1
ATOM 957 N N . SER A 1 120 ? 24.622 0.071 -29.330 1.00 98.44 120 SER A N 1
ATOM 958 C CA . SER A 1 120 ? 24.582 0.728 -30.639 1.00 98.44 120 SER A CA 1
ATOM 959 C C . SER A 1 120 ? 25.613 1.854 -30.748 1.00 98.44 120 SER A C 1
ATOM 961 O O . SER A 1 120 ? 26.281 1.974 -31.780 1.00 98.44 120 SER A O 1
ATOM 963 N N . LEU A 1 121 ? 25.782 2.651 -29.687 1.00 98.50 121 LEU A N 1
ATOM 964 C CA . LEU A 1 121 ? 26.816 3.684 -29.602 1.00 98.50 121 LEU A CA 1
ATOM 965 C C . LEU A 1 121 ? 28.214 3.070 -29.695 1.00 98.50 121 LEU A C 1
ATOM 967 O O . LEU A 1 121 ? 28.997 3.471 -30.554 1.00 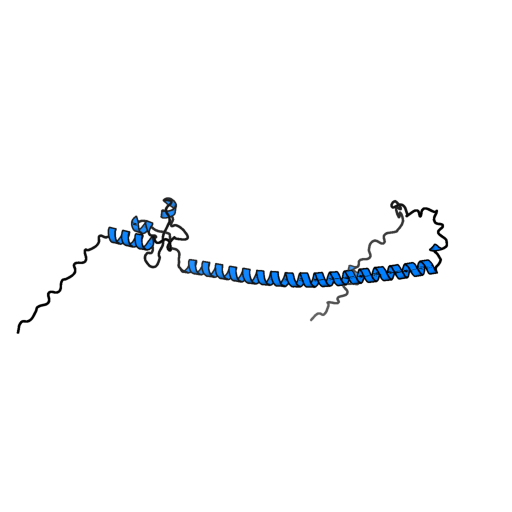98.50 121 LEU A O 1
ATOM 971 N N . SER A 1 122 ? 28.487 2.031 -28.907 1.00 98.31 122 SER A N 1
ATOM 972 C CA . SER A 1 122 ? 29.773 1.325 -28.916 1.00 98.31 122 SER A CA 1
ATOM 973 C C . SER A 1 122 ? 30.109 0.763 -30.303 1.00 98.31 122 SER A C 1
ATOM 975 O O . SER A 1 122 ? 31.239 0.875 -30.786 1.00 98.31 122 SER A O 1
ATOM 977 N N . ALA A 1 123 ? 29.119 0.196 -31.000 1.00 98.31 123 ALA A N 1
ATOM 978 C CA . ALA A 1 123 ? 29.297 -0.305 -32.360 1.00 98.31 123 ALA A CA 1
ATOM 979 C C . ALA A 1 123 ? 29.599 0.818 -33.370 1.00 98.31 123 ALA A C 1
ATOM 981 O O . ALA A 1 123 ? 30.414 0.632 -34.282 1.00 98.31 123 ALA A O 1
ATOM 982 N N . LEU A 1 124 ? 28.956 1.981 -33.232 1.00 98.44 124 LEU A N 1
ATOM 983 C CA . LEU A 1 124 ? 29.225 3.150 -34.072 1.00 98.44 124 LEU A CA 1
ATOM 984 C C . LEU A 1 124 ? 30.617 3.726 -33.814 1.00 98.44 124 LEU A C 1
ATOM 986 O O . LEU A 1 124 ? 31.326 4.024 -34.774 1.00 98.44 124 LEU A O 1
ATOM 990 N N . GLU A 1 125 ? 31.038 3.822 -32.555 1.00 98.25 125 GLU A N 1
ATOM 991 C CA . GLU A 1 125 ? 32.383 4.265 -32.183 1.00 98.25 125 GLU A CA 1
ATOM 992 C C . GLU A 1 125 ? 33.456 3.350 -32.776 1.00 98.25 125 GLU A C 1
ATOM 994 O O . GLU A 1 125 ? 34.396 3.827 -33.412 1.00 98.25 125 GLU A O 1
ATOM 999 N N . GLN A 1 126 ? 33.284 2.029 -32.670 1.00 98.00 126 GLN A N 1
ATOM 1000 C CA . GLN A 1 126 ? 34.199 1.065 -33.287 1.00 98.00 126 GLN A CA 1
ATOM 1001 C C . GLN A 1 126 ? 34.275 1.232 -34.809 1.00 98.00 126 GLN A C 1
ATOM 1003 O O . GLN A 1 126 ? 35.369 1.218 -35.378 1.00 98.00 126 GLN A O 1
ATOM 1008 N N . ARG A 1 127 ? 33.133 1.422 -35.485 1.00 98.06 127 ARG A N 1
ATOM 1009 C CA . ARG A 1 127 ? 33.101 1.668 -36.938 1.00 98.06 127 ARG A CA 1
ATOM 1010 C C . ARG A 1 127 ? 33.780 2.981 -37.308 1.00 98.06 127 ARG A C 1
ATOM 1012 O O . ARG A 1 127 ? 34.552 2.999 -38.263 1.00 98.06 127 ARG A O 1
ATOM 1019 N N . SER A 1 128 ? 33.512 4.050 -36.561 1.00 97.75 128 SER A N 1
ATOM 1020 C CA . SER A 1 128 ? 34.135 5.362 -36.748 1.00 97.75 128 SER A CA 1
ATOM 1021 C C . SER A 1 128 ? 35.653 5.266 -36.612 1.00 97.75 128 SER A C 1
ATOM 1023 O O . SER A 1 128 ? 36.383 5.623 -37.534 1.00 97.75 128 SER A O 1
ATOM 1025 N N . ASN A 1 129 ? 36.132 4.653 -35.529 1.00 96.56 129 ASN A N 1
ATOM 1026 C CA . ASN A 1 129 ? 37.556 4.446 -35.279 1.00 96.56 129 ASN A CA 1
ATOM 1027 C C . ASN A 1 129 ? 38.215 3.592 -36.369 1.00 96.56 129 ASN A C 1
ATOM 1029 O O . ASN A 1 129 ? 39.311 3.911 -36.825 1.00 96.56 129 ASN A O 1
ATOM 1033 N N . ALA A 1 130 ? 37.545 2.537 -36.839 1.00 95.88 130 ALA A N 1
ATOM 1034 C CA . ALA A 1 130 ? 38.051 1.711 -37.931 1.00 95.88 130 ALA A CA 1
ATOM 1035 C C . ALA A 1 130 ? 38.144 2.483 -39.258 1.00 95.88 130 ALA A C 1
ATOM 1037 O O . ALA A 1 130 ? 39.102 2.289 -40.006 1.00 95.88 130 ALA A O 1
ATOM 1038 N N . MET A 1 131 ? 37.172 3.353 -39.558 1.00 95.44 131 MET A N 1
ATOM 1039 C CA . MET A 1 131 ? 37.227 4.231 -40.732 1.00 95.44 131 MET A CA 1
ATOM 1040 C C . MET A 1 131 ? 38.373 5.232 -40.609 1.00 95.44 131 MET A C 1
ATOM 1042 O O . MET A 1 131 ? 39.209 5.291 -41.504 1.00 95.44 131 MET A O 1
ATOM 1046 N N . LEU A 1 132 ? 38.477 5.933 -39.476 1.00 95.31 132 LEU A N 1
ATOM 1047 C CA . LEU A 1 132 ? 39.568 6.873 -39.211 1.00 95.31 132 LEU A CA 1
ATOM 1048 C C . LEU A 1 132 ? 40.937 6.202 -39.349 1.00 95.31 132 LEU A C 1
ATOM 1050 O O . LEU A 1 132 ? 41.815 6.732 -40.018 1.00 95.31 132 LEU A O 1
ATOM 1054 N N . HIS A 1 133 ? 41.109 5.005 -38.790 1.00 91.12 133 HIS A N 1
ATOM 1055 C CA . HIS A 1 133 ? 42.355 4.251 -38.910 1.00 91.12 133 HIS A CA 1
ATOM 1056 C C . HIS A 1 133 ? 42.706 3.922 -40.369 1.00 91.12 133 HIS A C 1
ATOM 1058 O O . HIS A 1 133 ? 43.863 4.038 -40.764 1.00 91.12 133 HIS A O 1
ATOM 1064 N N . ARG A 1 134 ? 41.722 3.536 -41.194 1.00 91.12 134 ARG A N 1
ATOM 1065 C CA . ARG A 1 134 ? 41.943 3.280 -42.629 1.00 91.12 134 ARG A CA 1
ATOM 1066 C C . ARG A 1 134 ? 42.344 4.544 -43.381 1.00 91.12 134 ARG A C 1
ATOM 1068 O O . ARG A 1 134 ? 43.277 4.484 -44.173 1.00 91.12 134 ARG A O 1
ATOM 1075 N N . GLU A 1 135 ? 41.683 5.665 -43.109 1.00 92.00 135 GLU A N 1
ATOM 1076 C CA . GLU A 1 135 ? 42.025 6.955 -43.716 1.00 92.00 135 GLU A CA 1
ATOM 1077 C C . GLU A 1 135 ? 43.431 7.412 -43.305 1.00 92.00 135 GLU A C 1
ATOM 1079 O O . GLU A 1 135 ? 44.222 7.820 -44.152 1.00 92.00 135 GLU A O 1
ATOM 1084 N N . MET A 1 136 ? 43.803 7.268 -42.027 1.00 86.25 136 MET A N 1
ATOM 1085 C CA . MET A 1 136 ? 45.157 7.592 -41.562 1.00 86.25 136 MET A CA 1
ATOM 1086 C C . MET A 1 136 ? 46.237 6.759 -42.262 1.00 86.25 136 MET A C 1
ATOM 1088 O O . MET A 1 136 ? 47.295 7.291 -42.601 1.00 86.25 136 MET A O 1
ATOM 1092 N N . LEU A 1 137 ? 45.980 5.465 -42.486 1.00 85.31 137 LEU A N 1
ATOM 1093 C CA . LEU A 1 137 ? 46.881 4.605 -43.255 1.00 85.31 137 LEU A CA 1
ATOM 1094 C C . LEU A 1 137 ? 46.959 5.045 -44.724 1.00 85.31 137 LEU A C 1
ATOM 1096 O O . LEU A 1 137 ? 48.051 5.116 -45.277 1.00 85.31 137 LEU A O 1
ATOM 1100 N N . ALA A 1 138 ? 45.826 5.377 -45.349 1.00 87.56 138 ALA A N 1
ATOM 1101 C CA . ALA A 1 138 ? 45.775 5.813 -46.746 1.00 87.56 138 ALA A CA 1
ATOM 1102 C C . ALA A 1 138 ? 46.501 7.148 -46.988 1.00 87.56 138 ALA A C 1
ATOM 1104 O O . ALA A 1 138 ? 47.101 7.344 -48.042 1.00 87.56 138 ALA A O 1
ATOM 1105 N N . LEU A 1 139 ? 46.482 8.049 -46.003 1.00 86.06 139 LEU A N 1
ATOM 1106 C CA . LEU A 1 139 ? 47.207 9.320 -46.038 1.00 86.06 139 LEU A CA 1
ATOM 1107 C C . LEU A 1 139 ? 48.719 9.170 -45.782 1.00 86.06 139 LEU A C 1
ATOM 1109 O O . LEU A 1 139 ? 49.432 10.171 -45.797 1.00 86.06 139 LEU A O 1
ATOM 1113 N N . GLY A 1 140 ? 49.220 7.952 -45.537 1.00 72.75 140 GLY A N 1
ATOM 1114 C CA . GLY A 1 140 ? 50.647 7.689 -45.317 1.00 72.75 140 GLY A CA 1
ATOM 1115 C C . GLY A 1 140 ? 51.193 8.269 -44.010 1.00 72.75 140 GLY A C 1
ATOM 1116 O O . GLY A 1 140 ? 52.405 8.323 -43.822 1.00 72.75 140 GLY A O 1
ATOM 1117 N N . VAL A 1 141 ? 50.320 8.682 -43.081 1.00 63.78 141 VAL A N 1
ATOM 1118 C CA . VAL A 1 141 ? 50.710 9.295 -41.795 1.00 63.78 141 VAL A CA 1
ATOM 1119 C C . VAL A 1 141 ? 51.549 8.329 -40.942 1.00 63.78 141 VAL A C 1
ATOM 1121 O O . VAL A 1 141 ? 52.363 8.764 -40.130 1.00 63.78 141 VAL A O 1
ATOM 1124 N N . PHE A 1 142 ? 51.396 7.019 -41.157 1.00 56.12 142 PHE A N 1
ATOM 1125 C CA . PHE A 1 142 ? 52.139 5.973 -40.448 1.00 56.12 142 PHE A CA 1
ATOM 1126 C C . PHE A 1 142 ? 53.408 5.477 -41.155 1.00 56.12 142 PHE A C 1
ATOM 1128 O O . PHE A 1 142 ? 54.233 4.859 -40.488 1.00 56.12 142 PHE A O 1
ATOM 1135 N N . ASP A 1 143 ? 53.629 5.783 -42.438 1.00 55.66 143 ASP A N 1
ATOM 1136 C CA . ASP A 1 143 ? 54.853 5.360 -43.146 1.00 55.66 143 ASP A CA 1
ATOM 1137 C C . ASP A 1 143 ? 56.082 6.217 -42.773 1.00 55.66 143 ASP A C 1
ATOM 1139 O O . ASP A 1 143 ? 57.214 5.867 -43.102 1.00 55.66 143 ASP A O 1
ATOM 1143 N N . SER A 1 144 ? 55.883 7.327 -42.051 1.00 54.12 144 SER A N 1
ATOM 1144 C CA . SER A 1 144 ? 56.950 8.243 -41.619 1.00 54.12 144 SER A CA 1
ATOM 1145 C C . SER A 1 144 ? 57.246 8.240 -40.114 1.00 54.12 144 SER A C 1
ATOM 1147 O O . SER A 1 144 ? 58.101 9.006 -39.670 1.00 54.12 144 SER A O 1
ATOM 1149 N N . LEU A 1 145 ? 56.568 7.416 -39.309 1.00 52.25 145 LEU A N 1
ATOM 1150 C CA . LEU A 1 145 ? 56.852 7.319 -37.873 1.00 52.25 145 LEU A CA 1
ATOM 1151 C C . LEU A 1 145 ? 57.805 6.156 -37.606 1.00 52.25 145 LEU A C 1
ATOM 1153 O O . LEU A 1 145 ? 57.407 5.039 -37.284 1.00 52.25 145 LEU A O 1
ATOM 1157 N N . ASP A 1 146 ? 59.091 6.464 -37.757 1.00 50.00 146 ASP A N 1
ATOM 1158 C CA . ASP A 1 146 ? 60.203 5.640 -37.301 1.00 50.00 146 ASP A CA 1
ATOM 1159 C C . ASP A 1 146 ? 59.965 5.229 -35.833 1.00 50.00 146 ASP A C 1
ATOM 1161 O O . ASP A 1 146 ? 59.703 6.075 -34.971 1.00 50.00 146 ASP A O 1
ATOM 1165 N N . ALA A 1 147 ? 60.034 3.927 -35.537 1.00 54.28 147 ALA A N 1
ATOM 1166 C CA . ALA A 1 147 ? 59.628 3.306 -34.265 1.00 54.28 147 ALA A CA 1
ATOM 1167 C C . ALA A 1 147 ? 60.502 3.692 -33.046 1.00 54.28 147 ALA A C 1
ATOM 1169 O O . ALA A 1 147 ? 60.473 3.033 -32.007 1.00 54.28 147 ALA A O 1
ATOM 1170 N N . SER A 1 148 ? 61.307 4.744 -33.174 1.00 51.88 148 SER A N 1
ATOM 1171 C CA . SER A 1 148 ? 62.312 5.192 -32.214 1.00 51.88 148 SER A CA 1
ATOM 1172 C C . SER A 1 148 ? 62.089 6.619 -31.697 1.00 51.88 148 SER A C 1
ATOM 1174 O O . SER A 1 148 ? 62.820 7.049 -30.804 1.00 51.88 148 SER A O 1
ATOM 1176 N N . SER A 1 149 ? 61.071 7.345 -32.178 1.00 50.56 149 SER A N 1
ATOM 1177 C CA . SER A 1 149 ? 60.753 8.678 -31.653 1.00 50.56 149 SER A CA 1
ATOM 1178 C C . SER A 1 149 ? 59.653 8.602 -30.585 1.00 50.56 149 SER A C 1
ATOM 1180 O O . SER A 1 149 ? 58.519 8.236 -30.908 1.00 50.56 149 SER A O 1
ATOM 1182 N N . PRO A 1 150 ? 59.939 8.926 -29.308 1.00 49.31 150 PRO A N 1
ATOM 1183 C CA . PRO A 1 150 ? 58.901 9.051 -28.297 1.00 49.31 150 PRO A CA 1
ATOM 1184 C C . PRO A 1 150 ? 57.967 10.190 -28.707 1.00 49.31 150 PRO A C 1
ATOM 1186 O O . PRO A 1 150 ? 58.347 11.361 -28.704 1.00 49.31 150 PRO A O 1
ATOM 1189 N N . VAL A 1 151 ? 56.735 9.836 -29.071 1.00 56.19 151 VAL A N 1
ATOM 1190 C CA . VAL A 1 151 ? 55.659 10.798 -29.303 1.00 56.19 151 VAL A CA 1
ATOM 1191 C C . VAL A 1 151 ? 55.431 11.536 -27.988 1.00 56.19 151 VAL A C 1
ATOM 1193 O O . VAL A 1 151 ? 54.864 10.990 -27.042 1.00 56.19 151 VAL A O 1
ATOM 1196 N N . ALA A 1 152 ? 55.922 12.771 -27.914 1.00 53.78 152 ALA A N 1
ATOM 1197 C CA . ALA A 1 152 ? 55.624 13.683 -26.828 1.00 53.78 152 ALA A CA 1
ATOM 1198 C C . ALA A 1 152 ? 54.127 14.005 -26.892 1.00 53.78 152 ALA A C 1
ATOM 1200 O O . ALA A 1 152 ? 53.691 14.876 -27.644 1.00 53.78 152 ALA A O 1
ATOM 1201 N N . LEU A 1 153 ? 53.329 13.252 -26.135 1.00 55.44 153 LEU A N 1
ATOM 1202 C CA . LEU A 1 153 ? 51.976 13.659 -25.788 1.00 55.44 153 LEU A CA 1
ATOM 1203 C C . LEU A 1 153 ? 52.090 15.042 -25.146 1.00 55.44 153 LEU A C 1
ATOM 1205 O O . LEU A 1 153 ? 52.897 15.227 -24.234 1.00 55.44 153 LEU A O 1
ATOM 1209 N N . ALA A 1 154 ? 51.346 16.007 -25.686 1.00 53.34 154 ALA A N 1
ATOM 1210 C CA . ALA A 1 154 ? 51.360 17.379 -25.210 1.00 53.34 154 ALA A CA 1
ATOM 1211 C C . ALA A 1 154 ? 51.216 17.398 -23.683 1.00 53.34 154 ALA A C 1
ATOM 1213 O O . ALA A 1 154 ? 50.289 16.809 -23.124 1.00 53.34 154 ALA A O 1
ATOM 1214 N N . ASP A 1 155 ? 52.181 18.045 -23.037 1.00 51.75 155 ASP A N 1
ATOM 1215 C CA . ASP A 1 155 ? 52.227 18.247 -21.598 1.00 51.75 155 ASP A CA 1
ATOM 1216 C C . ASP A 1 155 ? 50.887 18.874 -21.143 1.00 51.75 155 ASP A C 1
ATOM 1218 O O . ASP A 1 155 ? 50.486 19.900 -21.709 1.00 51.75 155 ASP A O 1
ATOM 1222 N N . PRO A 1 156 ? 50.162 18.306 -20.156 1.00 57.19 156 PRO A N 1
ATOM 1223 C CA . PRO A 1 156 ? 48.878 18.843 -19.684 1.00 57.19 156 PRO A CA 1
ATOM 1224 C C . PRO A 1 156 ? 48.957 20.287 -19.160 1.00 57.19 156 PRO A C 1
ATOM 1226 O O . PRO A 1 156 ? 47.932 20.903 -18.882 1.00 57.19 156 PRO A O 1
ATOM 1229 N N . GLY A 1 157 ? 50.168 20.832 -19.015 1.00 52.50 157 GLY A N 1
ATOM 1230 C CA . GLY A 1 157 ? 50.441 22.217 -18.648 1.00 52.50 157 GLY A CA 1
ATOM 1231 C C . GLY A 1 157 ? 50.297 23.246 -19.774 1.00 52.50 157 GLY A C 1
ATOM 1232 O O . GLY A 1 157 ? 50.705 24.390 -19.570 1.00 52.50 157 GLY A O 1
ATOM 1233 N N . PHE A 1 158 ? 49.752 22.899 -20.948 1.00 50.97 158 PHE A N 1
ATOM 1234 C CA . PHE A 1 158 ? 49.496 23.885 -22.004 1.00 50.97 158 PHE A CA 1
ATOM 1235 C C . PHE A 1 158 ? 48.370 24.847 -21.586 1.00 50.97 158 PHE A C 1
ATOM 1237 O O . PHE A 1 158 ? 47.188 24.644 -21.858 1.00 50.97 158 PHE A O 1
ATOM 1244 N N . VAL A 1 159 ? 48.745 25.914 -20.880 1.00 58.38 159 VAL A N 1
ATOM 1245 C CA . VAL A 1 159 ? 47.848 27.016 -20.542 1.00 58.38 159 VAL A CA 1
ATOM 1246 C C . VAL A 1 159 ? 47.550 27.775 -21.833 1.00 58.38 159 VAL A C 1
ATOM 1248 O O . VAL A 1 159 ? 48.390 28.525 -22.331 1.00 58.38 159 VAL A O 1
ATOM 1251 N N . CYS A 1 160 ? 46.349 27.585 -22.380 1.00 56.25 160 CYS A N 1
ATOM 1252 C CA . CYS A 1 160 ? 45.798 28.387 -23.471 1.00 56.25 160 CYS A CA 1
ATOM 1253 C C . CYS A 1 160 ? 45.536 29.831 -23.004 1.00 56.25 160 CYS A C 1
ATOM 1255 O O . CYS A 1 160 ? 44.395 30.274 -22.897 1.00 56.25 160 CYS A O 1
ATOM 1257 N N . ASN A 1 161 ? 46.596 30.586 -22.719 1.00 52.66 161 ASN A N 1
ATOM 1258 C CA . ASN A 1 161 ? 46.518 32.026 -22.527 1.00 52.66 161 ASN A CA 1
ATOM 1259 C C . ASN A 1 161 ? 46.274 32.675 -23.893 1.00 52.66 161 ASN A C 1
ATOM 1261 O O . ASN A 1 161 ? 47.219 32.967 -24.621 1.00 52.66 161 ASN A O 1
ATOM 1265 N N . GLY A 1 162 ? 45.005 32.879 -24.248 1.00 57.16 162 GLY A N 1
ATOM 1266 C CA . GLY A 1 162 ? 44.655 33.708 -25.403 1.00 57.16 162 GLY A CA 1
ATOM 1267 C C . GLY A 1 162 ? 43.420 33.311 -26.201 1.00 57.16 162 GLY A C 1
ATOM 1268 O O . GLY A 1 162 ? 43.147 33.963 -27.205 1.00 57.16 162 GLY A O 1
ATOM 1269 N N . VAL A 1 163 ? 42.650 32.298 -25.795 1.00 52.91 163 VAL A N 1
ATOM 1270 C CA . VAL A 1 163 ? 41.301 32.149 -26.356 1.00 52.91 163 VAL A CA 1
ATOM 1271 C C . VAL A 1 163 ? 40.413 33.157 -25.645 1.00 52.91 163 VAL A C 1
ATOM 1273 O O . VAL A 1 163 ? 40.096 32.999 -24.470 1.00 52.91 163 VAL A O 1
ATOM 1276 N N . VAL A 1 164 ? 40.061 34.222 -26.363 1.00 55.38 164 VAL A N 1
ATOM 1277 C CA . VAL A 1 164 ? 38.985 35.137 -25.988 1.00 55.38 164 VAL A CA 1
ATOM 1278 C C . VAL A 1 164 ? 37.734 34.283 -25.807 1.00 55.38 164 VAL A C 1
ATOM 1280 O O . VAL A 1 164 ? 37.145 33.822 -26.786 1.00 55.38 164 VAL A O 1
ATOM 1283 N N . THR A 1 165 ? 37.363 34.018 -24.557 1.00 54.31 165 THR A N 1
ATOM 1284 C CA . THR A 1 165 ? 36.052 33.481 -24.220 1.00 54.31 165 THR A CA 1
ATOM 1285 C C . THR A 1 165 ? 35.035 34.478 -24.746 1.00 54.31 165 THR A C 1
ATOM 1287 O O . THR A 1 165 ? 34.938 35.611 -24.276 1.00 54.31 165 THR A O 1
ATOM 1290 N N . THR A 1 166 ? 34.305 34.081 -25.784 1.00 57.66 166 THR A N 1
ATOM 1291 C CA . THR A 1 166 ? 33.064 34.751 -26.162 1.00 57.66 166 THR A CA 1
ATOM 1292 C C . THR A 1 166 ? 32.032 34.381 -25.107 1.00 57.66 166 THR A C 1
ATOM 1294 O O . THR A 1 166 ? 31.174 33.526 -25.300 1.00 57.66 166 THR A O 1
ATOM 1297 N N . ASP A 1 167 ? 32.175 34.998 -23.938 1.00 57.34 167 ASP A N 1
ATOM 1298 C CA . ASP A 1 167 ? 31.111 35.034 -22.957 1.00 57.34 167 ASP A CA 1
ATOM 1299 C C . ASP A 1 167 ? 29.891 35.683 -23.620 1.00 57.34 167 ASP A C 1
ATOM 1301 O O . ASP A 1 167 ? 29.991 36.731 -24.260 1.00 57.34 167 ASP A O 1
ATOM 1305 N N . SER A 1 168 ? 28.736 35.048 -23.419 1.00 60.16 168 SER A N 1
ATOM 1306 C CA . SER A 1 168 ? 27.398 35.558 -23.728 1.00 60.16 168 SER A CA 1
ATOM 1307 C C . SER A 1 168 ? 26.829 35.274 -25.125 1.00 60.16 168 SER A C 1
ATOM 1309 O O . SER A 1 168 ? 26.297 36.170 -25.781 1.00 60.16 168 SER A O 1
ATOM 1311 N N . ILE A 1 169 ? 26.795 34.005 -25.543 1.00 65.75 169 ILE A N 1
ATOM 1312 C CA . ILE A 1 169 ? 25.647 33.542 -26.343 1.00 65.75 169 ILE A CA 1
ATOM 1313 C C . ILE A 1 169 ? 24.539 33.141 -25.362 1.00 65.75 169 ILE A C 1
ATOM 1315 O O . ILE A 1 169 ? 24.624 32.103 -24.707 1.00 65.75 169 ILE A O 1
ATOM 1319 N N . ASP A 1 170 ? 23.524 33.999 -25.232 1.00 67.62 170 ASP A N 1
ATOM 1320 C CA . ASP A 1 170 ? 22.310 33.721 -24.463 1.00 67.62 170 ASP A CA 1
ATOM 1321 C C . ASP A 1 170 ? 21.372 32.832 -25.289 1.00 67.62 170 ASP A C 1
ATOM 1323 O O . ASP A 1 170 ? 20.660 33.282 -26.191 1.00 67.62 170 ASP A O 1
ATOM 1327 N N . TRP A 1 171 ? 21.404 31.535 -24.991 1.00 71.44 171 TRP A N 1
ATOM 1328 C CA . TRP A 1 171 ? 20.584 30.529 -25.659 1.00 71.44 171 TRP A CA 1
ATOM 1329 C C . TRP A 1 171 ? 19.089 30.631 -25.318 1.00 71.44 171 TRP A C 1
ATOM 1331 O O . TRP A 1 171 ? 18.287 30.016 -26.017 1.00 71.44 171 TRP A O 1
ATOM 1341 N N . GLY A 1 172 ? 18.684 31.420 -24.313 1.00 66.19 172 GLY A N 1
ATOM 1342 C CA . GLY A 1 172 ? 17.268 31.627 -23.979 1.00 66.19 172 GLY A CA 1
ATOM 1343 C C . GLY A 1 172 ? 16.493 32.357 -25.082 1.00 66.19 172 GLY A C 1
ATOM 1344 O O . GLY A 1 172 ? 15.347 32.027 -25.369 1.00 66.19 172 GLY A O 1
ATOM 1345 N N . VAL A 1 173 ? 17.150 33.278 -25.794 1.00 64.31 173 VAL A N 1
ATOM 1346 C CA . VAL A 1 173 ? 16.534 34.062 -26.883 1.00 64.31 173 VAL A CA 1
ATOM 1347 C C . VAL A 1 173 ? 16.294 33.226 -28.147 1.00 64.31 173 VAL A C 1
ATOM 1349 O O . VAL A 1 173 ? 15.412 33.539 -28.944 1.00 64.31 173 VAL A O 1
ATOM 1352 N N . VAL A 1 174 ? 17.057 32.148 -28.346 1.00 66.00 174 VAL A N 1
ATOM 1353 C CA . VAL A 1 174 ? 16.970 31.314 -29.557 1.00 66.00 174 VAL A CA 1
ATOM 1354 C C . VAL A 1 174 ? 15.731 30.411 -29.541 1.00 66.00 174 VAL A C 1
ATOM 1356 O O . VAL A 1 174 ? 15.229 30.054 -30.607 1.00 66.00 174 VAL A O 1
ATOM 1359 N N . PHE A 1 175 ? 15.215 30.065 -28.358 1.00 66.00 175 PHE A N 1
ATOM 1360 C CA . PHE A 1 175 ? 14.142 29.076 -28.222 1.00 66.00 175 PHE A CA 1
ATOM 1361 C C . PHE A 1 175 ? 12.788 29.642 -27.757 1.00 66.00 175 PHE A C 1
ATOM 1363 O O . PHE A 1 175 ? 11.775 28.994 -28.009 1.00 66.00 175 PHE A O 1
ATOM 1370 N N . ASP A 1 176 ? 12.717 30.860 -27.203 1.00 55.34 176 ASP A N 1
ATOM 1371 C CA . ASP A 1 176 ? 11.460 31.466 -26.712 1.00 55.34 176 ASP A CA 1
ATOM 1372 C C . ASP A 1 176 ? 10.723 32.344 -27.746 1.00 55.34 176 ASP A C 1
ATOM 1374 O O . ASP A 1 176 ? 10.132 33.383 -27.445 1.00 55.34 176 ASP A O 1
ATOM 1378 N N . GLY A 1 177 ? 10.696 31.904 -29.003 1.00 55.19 177 GLY A N 1
ATOM 1379 C CA . GLY A 1 177 ? 9.839 32.483 -30.037 1.00 55.19 177 GLY A CA 1
ATOM 1380 C C . GLY A 1 177 ? 8.382 32.026 -29.912 1.00 55.19 177 GLY A C 1
ATOM 1381 O O . GLY A 1 177 ? 7.901 31.332 -30.804 1.00 55.19 177 GLY A O 1
ATOM 1382 N N . ASN A 1 178 ? 7.670 32.403 -28.842 1.00 56.34 178 ASN A N 1
ATOM 1383 C CA . ASN A 1 178 ? 6.220 32.192 -28.742 1.00 56.34 178 ASN A CA 1
ATOM 1384 C C . ASN A 1 178 ? 5.455 33.527 -28.869 1.00 56.34 178 ASN A C 1
ATOM 1386 O O . ASN A 1 178 ? 5.563 34.379 -27.984 1.00 56.34 178 ASN A O 1
ATOM 1390 N N . PRO A 1 179 ? 4.670 33.751 -29.941 1.00 57.75 179 PRO A N 1
ATOM 1391 C CA . PRO A 1 179 ? 3.841 34.939 -30.079 1.00 57.75 179 PRO A CA 1
ATOM 1392 C C . PRO A 1 179 ? 2.494 34.737 -29.369 1.00 57.75 179 PRO A C 1
ATOM 1394 O O . PRO A 1 179 ? 1.492 34.400 -29.995 1.00 57.75 179 PRO A O 1
ATOM 1397 N N . GLU A 1 180 ? 2.440 34.992 -28.062 1.00 57.97 180 GLU A N 1
ATOM 1398 C CA . GLU A 1 180 ? 1.171 35.209 -27.354 1.00 57.97 180 GLU A CA 1
ATOM 1399 C C . GLU A 1 180 ? 0.866 36.710 -27.276 1.00 57.97 180 GLU A C 1
ATOM 1401 O O . GLU A 1 180 ? 1.234 37.418 -26.343 1.00 57.97 180 GLU A O 1
ATOM 1406 N N . SER A 1 181 ? 0.171 37.213 -28.294 1.00 58.56 181 SER A N 1
ATOM 1407 C CA . SER A 1 181 ? -0.692 38.389 -28.148 1.00 58.56 181 SER A CA 1
ATOM 1408 C C . SER A 1 181 ? -1.842 38.325 -29.153 1.00 58.56 181 SER A C 1
ATOM 1410 O O . SER A 1 181 ? -1.842 38.981 -30.190 1.00 58.56 181 SER A O 1
ATOM 1412 N N . ALA A 1 182 ? -2.859 37.529 -28.822 1.00 53.41 182 ALA A N 1
ATOM 1413 C CA . ALA A 1 182 ? -4.197 37.692 -29.376 1.00 53.41 182 ALA A CA 1
ATOM 1414 C C . ALA A 1 182 ? -5.129 38.110 -28.236 1.00 53.41 182 ALA A C 1
ATOM 1416 O O . ALA A 1 182 ? -5.459 37.335 -27.344 1.00 53.41 182 ALA A O 1
ATOM 1417 N N . SER A 1 183 ? -5.474 39.390 -28.263 1.00 60.59 183 SER A N 1
ATOM 1418 C CA . SER A 1 183 ? -6.524 40.022 -27.477 1.00 60.59 183 SER A CA 1
ATOM 1419 C C . SER A 1 183 ? -7.895 39.604 -28.019 1.00 60.59 183 SER A C 1
ATOM 1421 O O . SER A 1 183 ? -8.088 39.552 -29.235 1.00 60.59 183 SER A O 1
ATOM 1423 N N . GLY A 1 184 ? -8.835 39.343 -27.110 1.00 47.59 184 GLY A N 1
ATOM 1424 C CA . GLY A 1 184 ? -10.247 39.067 -27.381 1.00 47.59 184 GLY A CA 1
ATOM 1425 C C . GLY A 1 184 ? -11.008 38.836 -26.090 1.00 47.59 184 GLY A C 1
ATOM 1426 O O . GLY A 1 184 ? -10.950 37.691 -25.597 1.00 47.59 184 GLY A O 1
#

pLDDT: mean 79.73, std 17.46, range [42.09, 98.75]